Protein AF-N8YGG4-F1 (afdb_monomer_lite)

Radius of gyration: 22.26 Å; chains: 1; bounding box: 48×54×73 Å

Secondary structure (DSSP, 8-state):
--------------------EEEEEEEEEE-SSSPPEEEEEEEEE--SSS-SEEEEEEEEEETTEEEEEEEEEEEEESSSEEEEEEEE-TT-SS-SEEEEEEE-S-GGG-EEEEEETTSSSP--SEEEEEETTTTEEEEEEEEEEEE-TTS-EEEEEEEEEEEESSPPPPPPPPPP----EEEEETT----EE-S--B-SEEEEETTTEEEEES-S-TTS-EEEEEEETTEEEEEEEE--GGGS----EEE--TTS--TTEEEETTTTEEEEEEEEEB-TTS--EEEEEEEB-

Structure (mmCIF, N/CA/C/O backbone):
data_AF-N8YGG4-F1
#
_entry.id   AF-N8YGG4-F1
#
loop_
_atom_site.group_PDB
_atom_site.id
_atom_site.type_symbol
_atom_site.label_atom_id
_atom_site.label_alt_id
_atom_site.label_comp_id
_atom_site.label_asym_id
_atom_site.label_entity_id
_atom_site.label_seq_id
_atom_site.pdbx_PDB_ins_code
_atom_site.Cartn_x
_atom_site.Cartn_y
_atom_site.Cartn_z
_atom_site.occupancy
_atom_site.B_iso_or_equiv
_atom_site.auth_seq_id
_atom_site.auth_comp_id
_atom_site.auth_asym_id
_atom_site.auth_atom_id
_atom_site.pdbx_PDB_model_num
ATOM 1 N N . MET A 1 1 ? 24.074 -23.782 49.438 1.00 31.91 1 MET A N 1
ATOM 2 C CA . MET A 1 1 ? 24.656 -24.941 48.728 1.00 31.91 1 MET A CA 1
ATOM 3 C C . MET A 1 1 ? 23.480 -25.831 48.361 1.00 31.91 1 MET A C 1
ATOM 5 O O . MET A 1 1 ? 22.794 -26.222 49.289 1.00 31.91 1 MET A O 1
ATOM 9 N N . THR A 1 2 ? 23.078 -26.115 47.122 1.00 31.80 2 THR A N 1
ATOM 10 C CA . THR A 1 2 ? 23.595 -25.927 45.743 1.00 31.80 2 THR A CA 1
ATOM 11 C C . THR A 1 2 ? 22.402 -26.382 44.860 1.00 31.80 2 THR A C 1
ATOM 13 O O . THR A 1 2 ? 21.784 -27.382 45.204 1.00 31.80 2 THR A O 1
ATOM 16 N N . ALA A 1 3 ? 21.797 -25.537 44.018 1.00 29.72 3 ALA A N 1
ATOM 17 C CA . ALA A 1 3 ? 21.948 -25.447 42.550 1.00 29.72 3 ALA A CA 1
ATOM 18 C C . ALA A 1 3 ? 21.910 -26.770 41.739 1.00 29.72 3 ALA A C 1
ATOM 20 O O . ALA A 1 3 ? 22.696 -27.668 42.032 1.00 29.72 3 ALA A O 1
ATOM 21 N N . CYS A 1 4 ? 21.005 -26.798 40.735 1.00 33.56 4 CYS A N 1
ATOM 22 C CA . CYS A 1 4 ? 21.075 -27.281 39.325 1.00 33.56 4 CYS A CA 1
ATOM 23 C C . CYS A 1 4 ? 19.642 -27.685 38.871 1.00 33.56 4 CYS A C 1
ATOM 25 O O . CYS A 1 4 ? 19.018 -28.505 39.540 1.00 33.56 4 CYS A O 1
ATOM 27 N N . GLU A 1 5 ? 18.960 -27.016 37.919 1.00 30.66 5 GLU A N 1
ATOM 28 C CA . GLU A 1 5 ? 19.158 -27.031 36.438 1.00 30.66 5 GLU A CA 1
ATOM 29 C C . GLU A 1 5 ? 19.248 -28.467 35.887 1.00 30.66 5 GLU A C 1
ATOM 31 O O . GLU A 1 5 ? 19.924 -29.298 36.476 1.00 30.66 5 GLU A O 1
ATOM 36 N N . GLU A 1 6 ? 18.645 -28.913 34.788 1.00 32.78 6 GLU A N 1
ATOM 37 C CA . GLU A 1 6 ? 17.868 -28.385 33.660 1.00 32.78 6 GLU A CA 1
ATOM 38 C C . GLU A 1 6 ? 17.335 -29.647 32.934 1.00 32.78 6 GLU A C 1
ATOM 40 O O . GLU A 1 6 ? 17.976 -30.699 32.993 1.00 32.78 6 GLU A O 1
ATOM 45 N N . ASN A 1 7 ? 16.217 -29.567 32.205 1.00 27.47 7 ASN A N 1
ATOM 46 C CA . ASN A 1 7 ? 16.216 -29.979 30.794 1.00 27.47 7 ASN A CA 1
ATOM 47 C C . ASN A 1 7 ? 14.904 -29.626 30.087 1.00 27.47 7 ASN A C 1
ATOM 49 O O . ASN A 1 7 ? 13.850 -30.229 30.287 1.00 27.47 7 ASN A O 1
ATOM 53 N N . ASN A 1 8 ? 15.054 -28.646 29.202 1.00 31.36 8 ASN A N 1
ATOM 54 C CA . ASN A 1 8 ? 14.201 -28.332 28.070 1.00 31.36 8 ASN A CA 1
ATOM 55 C C . ASN A 1 8 ? 13.929 -29.564 27.190 1.00 31.36 8 ASN A C 1
ATOM 57 O O . ASN A 1 8 ? 14.843 -30.323 26.885 1.00 31.36 8 ASN A O 1
ATOM 61 N N . SER A 1 9 ? 12.717 -29.674 26.645 1.00 30.80 9 SER A N 1
ATOM 62 C CA . SER A 1 9 ? 12.535 -29.704 25.184 1.00 30.80 9 SER A CA 1
ATOM 63 C C . SER A 1 9 ? 11.050 -29.681 24.817 1.00 30.80 9 SER A C 1
ATOM 65 O O . SER A 1 9 ? 10.343 -30.679 24.875 1.00 30.80 9 SER A O 1
ATOM 67 N N . THR A 1 10 ? 10.586 -28.535 24.333 1.00 31.39 10 THR A N 1
ATOM 68 C CA . THR A 1 10 ? 9.531 -28.512 2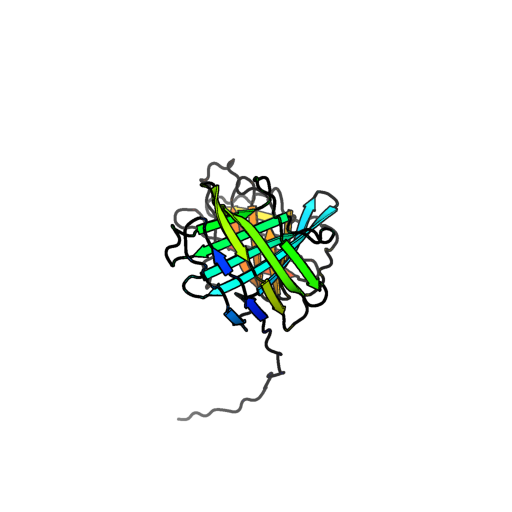3.317 1.00 31.39 10 THR A CA 1
ATOM 69 C C . THR A 1 10 ? 10.052 -27.669 22.172 1.00 31.39 10 THR A C 1
ATOM 71 O O . THR A 1 10 ? 9.859 -26.459 22.109 1.00 31.39 10 THR A O 1
ATOM 74 N N . ASN A 1 11 ? 10.783 -28.353 21.291 1.00 33.91 11 ASN A N 1
ATOM 75 C CA . ASN A 1 11 ? 11.058 -27.916 19.933 1.00 33.91 11 ASN A CA 1
ATOM 76 C C . ASN A 1 11 ? 9.720 -27.737 19.203 1.00 33.91 11 ASN A C 1
ATOM 78 O O . ASN A 1 11 ? 9.201 -28.676 18.609 1.00 33.91 11 ASN A O 1
ATOM 82 N N . GLY A 1 12 ? 9.178 -26.525 19.234 1.00 32.44 12 GLY A N 1
ATOM 83 C CA . GLY A 1 12 ? 8.197 -26.048 18.263 1.00 32.44 12 GLY A CA 1
ATOM 84 C C . GLY A 1 12 ? 8.913 -25.379 17.094 1.00 32.44 12 GLY A C 1
ATOM 85 O O . GLY A 1 12 ? 8.712 -24.198 16.855 1.00 32.44 12 GLY A O 1
ATOM 86 N N . ASN A 1 13 ? 9.805 -26.107 16.419 1.00 38.69 13 ASN A N 1
ATOM 87 C CA . ASN A 1 13 ? 10.430 -25.661 15.173 1.00 38.69 13 ASN A CA 1
ATOM 88 C C . ASN A 1 13 ? 9.781 -26.443 14.024 1.00 38.69 13 ASN A C 1
ATOM 90 O O . ASN A 1 13 ? 10.399 -27.291 13.382 1.00 38.69 13 ASN A O 1
ATOM 94 N N . GLU A 1 14 ? 8.486 -26.209 13.812 1.00 38.00 14 GLU A N 1
ATOM 95 C CA . GLU A 1 14 ? 7.878 -26.534 12.528 1.00 38.00 14 GLU A CA 1
ATOM 96 C C . GLU A 1 14 ? 8.472 -25.577 11.494 1.00 38.00 14 GLU A C 1
ATOM 98 O O . GLU A 1 14 ? 8.521 -24.369 11.716 1.00 38.00 14 GLU A O 1
ATOM 103 N N . ASN A 1 15 ? 8.965 -26.132 10.387 1.00 40.97 15 ASN A N 1
ATOM 104 C CA . ASN A 1 15 ? 9.506 -25.411 9.240 1.00 40.97 15 ASN A CA 1
ATOM 105 C C . ASN A 1 15 ? 8.513 -24.349 8.730 1.00 40.97 15 ASN A C 1
ATOM 107 O O . ASN A 1 15 ? 7.772 -24.593 7.776 1.00 40.97 15 ASN A O 1
ATOM 111 N N . GLN A 1 16 ? 8.508 -23.151 9.317 1.00 52.22 16 GLN A N 1
ATOM 112 C CA . GLN A 1 16 ? 7.912 -21.990 8.677 1.00 52.22 16 GLN A CA 1
ATOM 113 C C . GLN A 1 16 ? 8.761 -21.703 7.444 1.00 52.22 16 GLN A C 1
ATOM 115 O O . GLN A 1 16 ? 9.894 -21.226 7.533 1.00 52.22 16 GLN A O 1
ATOM 120 N N . ILE A 1 17 ? 8.224 -22.074 6.283 1.00 62.34 17 ILE A N 1
ATOM 121 C CA . ILE A 1 17 ? 8.775 -21.700 4.986 1.00 62.34 17 ILE A CA 1
ATOM 122 C C . ILE A 1 17 ? 8.980 -20.186 5.035 1.00 62.34 17 ILE A C 1
ATOM 124 O O . ILE A 1 17 ? 8.020 -19.438 5.222 1.00 62.34 17 ILE A O 1
ATOM 128 N N . LYS A 1 18 ? 10.241 -19.745 4.932 1.00 71.00 18 LYS A N 1
ATOM 129 C CA . LYS A 1 18 ? 10.573 -18.318 4.918 1.00 71.00 18 LYS A CA 1
ATOM 130 C C . LYS A 1 18 ? 9.749 -17.649 3.822 1.00 71.00 18 LYS A C 1
ATOM 132 O O . LYS A 1 18 ? 9.640 -18.190 2.730 1.00 71.00 18 LYS A O 1
ATOM 137 N N . ARG A 1 19 ? 9.147 -16.503 4.115 1.00 81.25 19 ARG A N 1
ATOM 138 C CA . ARG A 1 19 ? 8.294 -15.757 3.182 1.00 81.25 19 ARG A CA 1
ATOM 139 C C . ARG A 1 19 ? 9.143 -14.837 2.322 1.00 81.25 19 ARG A C 1
ATOM 141 O O . ARG A 1 19 ? 9.084 -13.614 2.396 1.00 81.25 19 ARG A O 1
ATOM 148 N N . GLU A 1 20 ? 9.987 -15.454 1.511 1.00 89.00 20 GLU A N 1
ATOM 149 C CA . GLU A 1 20 ? 10.869 -14.707 0.639 1.00 89.00 20 GLU A CA 1
ATOM 150 C C . GLU A 1 20 ? 10.067 -13.958 -0.435 1.00 89.00 20 GLU A C 1
ATOM 152 O O . GLU A 1 20 ? 9.122 -14.475 -1.033 1.00 89.00 20 GLU A O 1
ATOM 157 N N . ASN A 1 21 ? 10.450 -12.723 -0.719 1.00 94.06 21 ASN A N 1
ATOM 158 C CA . ASN A 1 21 ? 9.982 -11.982 -1.880 1.00 94.06 21 ASN A CA 1
ATOM 159 C C . ASN A 1 21 ? 11.175 -11.392 -2.624 1.00 94.06 21 ASN A C 1
ATOM 161 O O . ASN A 1 21 ? 12.259 -11.214 -2.066 1.00 94.06 21 ASN A O 1
ATOM 165 N N . SER A 1 22 ? 10.999 -11.138 -3.916 1.00 96.38 22 SER A N 1
ATOM 166 C CA . SER A 1 22 ? 12.095 -10.659 -4.748 1.00 96.38 22 SER A CA 1
ATOM 167 C C . SER A 1 22 ? 11.657 -9.638 -5.777 1.00 96.38 22 SER A C 1
ATOM 169 O O . SER A 1 22 ? 10.533 -9.662 -6.281 1.00 96.38 22 SER A O 1
ATOM 171 N N . VAL A 1 23 ? 12.606 -8.769 -6.104 1.00 97.81 23 VAL A N 1
ATOM 172 C CA . VAL A 1 23 ? 12.547 -7.820 -7.207 1.00 97.81 23 VAL A CA 1
ATOM 173 C C . VAL A 1 23 ? 13.666 -8.159 -8.178 1.00 97.81 23 VAL A C 1
ATOM 175 O O . VAL A 1 23 ? 14.828 -8.301 -7.794 1.00 97.81 23 VAL A O 1
ATOM 178 N N . ASN A 1 24 ? 13.327 -8.252 -9.458 1.00 98.00 24 ASN A N 1
ATOM 179 C CA . ASN A 1 24 ? 14.286 -8.328 -10.548 1.00 98.00 24 ASN A CA 1
ATOM 180 C C . ASN A 1 24 ? 14.073 -7.139 -11.486 1.00 98.00 24 ASN A C 1
ATOM 182 O O . ASN A 1 24 ? 13.154 -7.134 -12.305 1.00 98.00 24 ASN A O 1
ATOM 186 N N . SER A 1 25 ? 14.916 -6.122 -11.344 1.00 97.56 25 SER A N 1
ATOM 187 C CA . SER A 1 25 ? 14.932 -4.947 -12.204 1.00 97.56 25 SER A CA 1
ATOM 188 C C . SER A 1 25 ? 15.922 -5.147 -13.345 1.00 97.56 25 SER A C 1
ATOM 190 O O . SER A 1 25 ? 17.090 -5.472 -13.132 1.00 97.56 25 SER A O 1
ATOM 192 N N . LEU A 1 26 ? 15.452 -4.891 -14.561 1.00 97.12 26 LEU A N 1
ATOM 193 C CA . LEU A 1 26 ? 16.246 -4.684 -15.767 1.00 97.12 26 LEU A CA 1
ATOM 194 C C . LEU A 1 26 ? 16.083 -3.251 -16.301 1.00 97.12 26 LEU A C 1
ATOM 196 O O . LEU A 1 26 ? 16.320 -3.006 -17.484 1.00 97.12 26 LEU A O 1
ATOM 200 N N . LEU A 1 27 ? 15.630 -2.332 -15.445 1.00 96.44 27 LEU A N 1
ATOM 201 C CA . LEU A 1 27 ? 15.293 -0.969 -15.828 1.00 96.44 27 LEU A CA 1
ATOM 202 C C . LEU A 1 27 ? 16.526 -0.162 -16.216 1.00 96.44 27 LEU A C 1
ATOM 204 O O . LEU A 1 27 ? 17.618 -0.318 -15.663 1.00 96.44 27 LEU A O 1
ATOM 208 N N . GLN A 1 28 ? 16.310 0.742 -17.154 1.00 95.56 28 GLN A N 1
ATOM 209 C CA . GLN A 1 28 ? 17.223 1.801 -17.529 1.00 95.56 28 GLN A CA 1
ATOM 210 C C . GLN A 1 28 ? 16.458 3.118 -17.465 1.00 95.56 28 GLN A C 1
ATOM 212 O O . GLN A 1 28 ? 15.305 3.178 -17.901 1.00 95.56 28 GLN A O 1
ATOM 217 N N . ILE A 1 29 ? 17.098 4.142 -16.911 1.00 94.12 29 ILE A N 1
ATOM 218 C CA . ILE A 1 29 ? 16.561 5.499 -16.851 1.00 94.12 29 ILE A CA 1
ATOM 219 C C . ILE A 1 29 ? 17.507 6.453 -17.573 1.00 94.12 29 ILE A C 1
ATOM 221 O O . ILE A 1 29 ? 18.724 6.314 -17.476 1.00 94.12 29 ILE A O 1
ATOM 225 N N . SER A 1 30 ? 16.958 7.417 -18.294 1.00 92.56 30 SER A N 1
ATOM 226 C CA . SER A 1 30 ? 17.706 8.537 -18.869 1.00 92.56 30 SER A CA 1
ATOM 227 C C . SER A 1 30 ? 16.887 9.811 -18.719 1.00 92.56 30 SER A C 1
ATOM 229 O O . SER A 1 30 ? 15.666 9.767 -18.881 1.00 92.56 30 SER A O 1
ATOM 231 N N . ASP A 1 31 ? 17.535 10.934 -18.431 1.00 86.69 31 ASP A N 1
ATOM 232 C CA . ASP A 1 31 ? 16.910 12.247 -18.627 1.00 86.69 31 ASP A CA 1
ATOM 233 C C . ASP A 1 31 ? 17.151 12.739 -20.070 1.00 86.69 31 ASP A C 1
ATOM 235 O O . ASP A 1 31 ? 17.735 12.022 -20.886 1.00 86.69 31 ASP A O 1
ATOM 239 N N . GLU A 1 32 ? 16.656 13.929 -20.415 1.00 69.88 32 GLU A N 1
ATOM 240 C CA . GLU A 1 32 ? 16.762 14.485 -21.773 1.00 69.88 32 GLU A CA 1
ATOM 241 C C . GLU A 1 32 ? 18.196 14.684 -22.279 1.00 69.88 32 GLU A C 1
ATOM 243 O O . GLU A 1 32 ? 18.411 14.661 -23.489 1.00 69.88 32 GLU A O 1
ATOM 248 N N . ASN A 1 33 ? 19.166 14.887 -21.383 1.00 64.69 33 ASN A N 1
ATOM 249 C CA . ASN A 1 33 ? 20.513 15.347 -21.732 1.00 64.69 33 ASN A CA 1
ATOM 250 C C . ASN A 1 33 ? 21.640 14.515 -21.089 1.00 64.69 33 ASN A C 1
ATOM 252 O O . ASN A 1 33 ? 22.814 14.862 -21.242 1.00 64.69 33 ASN A O 1
ATOM 256 N N . SER A 1 34 ? 21.322 13.438 -20.367 1.00 66.44 34 SER A N 1
ATOM 257 C CA . SER A 1 34 ? 22.293 12.635 -19.622 1.00 66.44 34 SER A CA 1
ATOM 258 C C . SER A 1 34 ? 22.499 11.229 -20.169 1.00 66.44 34 SER A C 1
ATOM 260 O O . SER A 1 34 ? 21.798 10.723 -21.048 1.00 66.44 34 SER A O 1
ATOM 262 N N . GLN A 1 35 ? 23.541 10.590 -19.638 1.00 74.12 35 GLN A N 1
ATOM 263 C CA . GLN A 1 35 ? 23.875 9.214 -19.954 1.00 74.12 35 GLN A CA 1
ATOM 264 C C . GLN A 1 35 ? 22.835 8.255 -19.374 1.00 74.12 35 GLN A C 1
ATOM 266 O O . GLN A 1 35 ? 22.407 8.371 -18.227 1.00 74.12 35 GLN A O 1
ATOM 271 N N . LEU A 1 36 ? 22.489 7.249 -20.175 1.00 84.12 36 LEU A N 1
ATOM 272 C CA . LEU A 1 36 ? 21.648 6.134 -19.768 1.00 84.12 36 LEU A CA 1
ATOM 273 C C . LEU A 1 36 ? 22.187 5.486 -18.486 1.00 84.12 36 LEU A C 1
ATOM 275 O O . LEU A 1 36 ? 23.289 4.936 -18.460 1.00 84.12 36 LEU A O 1
ATOM 279 N N . LYS A 1 37 ? 21.369 5.480 -17.440 1.00 90.06 37 LYS A N 1
ATOM 280 C CA . LYS A 1 37 ? 21.685 4.876 -16.153 1.00 90.06 37 LYS A CA 1
ATOM 281 C C . LYS A 1 37 ? 20.995 3.530 -16.013 1.00 90.06 37 LYS A C 1
ATOM 283 O O . LYS A 1 37 ? 19.777 3.400 -16.126 1.00 90.06 37 LYS A O 1
ATOM 288 N N . SER A 1 38 ? 21.794 2.503 -15.755 1.00 91.62 38 SER A N 1
ATOM 289 C CA . SER A 1 38 ? 21.318 1.133 -15.585 1.00 91.62 38 SER A CA 1
ATOM 290 C C . SER A 1 38 ? 20.914 0.878 -14.135 1.00 91.62 38 SER A C 1
ATOM 292 O O . SER A 1 38 ? 21.756 0.897 -13.243 1.00 91.62 38 SER A O 1
ATOM 294 N N . LEU A 1 39 ? 19.644 0.545 -13.913 1.00 92.75 39 LEU A N 1
ATOM 295 C CA . LEU A 1 39 ? 19.098 0.128 -12.619 1.00 92.75 39 LEU A CA 1
ATOM 296 C C . LEU A 1 39 ? 18.928 -1.398 -12.530 1.00 92.75 39 LEU A C 1
ATOM 298 O O . LEU A 1 39 ? 18.037 -1.905 -11.844 1.00 92.75 39 LEU A O 1
ATOM 302 N N . LYS A 1 40 ? 19.765 -2.144 -13.258 1.00 93.62 40 LYS A N 1
ATOM 303 C CA . LYS A 1 40 ? 19.747 -3.609 -13.278 1.00 93.62 40 LYS A CA 1
ATOM 304 C C . LYS A 1 40 ? 20.148 -4.172 -11.915 1.00 93.62 40 LYS A C 1
ATOM 306 O O . LYS A 1 40 ? 21.282 -3.985 -11.476 1.00 93.62 40 LYS A O 1
ATOM 311 N N . ARG A 1 41 ? 19.239 -4.889 -11.254 1.00 95.94 41 ARG A N 1
ATOM 312 C CA . ARG A 1 41 ? 19.468 -5.461 -9.922 1.00 95.94 41 ARG A CA 1
ATOM 313 C C . ARG A 1 41 ? 18.503 -6.610 -9.651 1.00 95.94 41 ARG A C 1
ATOM 315 O O . ARG A 1 41 ? 17.321 -6.506 -9.959 1.00 95.94 41 ARG A O 1
ATOM 322 N N . LYS A 1 42 ? 18.994 -7.662 -8.995 1.00 96.12 42 LYS A N 1
ATOM 323 C CA . LYS A 1 42 ? 18.160 -8.687 -8.361 1.00 96.12 42 LYS A CA 1
ATOM 324 C C . LYS A 1 42 ? 18.294 -8.560 -6.848 1.00 96.12 42 LYS A C 1
ATOM 326 O O . LYS A 1 42 ? 19.416 -8.517 -6.343 1.00 96.12 42 LYS A O 1
ATOM 331 N N . ILE A 1 43 ? 17.169 -8.470 -6.151 1.00 95.44 43 ILE A N 1
ATOM 332 C CA . ILE A 1 43 ? 17.105 -8.376 -4.693 1.00 95.44 43 ILE A CA 1
ATOM 333 C C . ILE A 1 43 ? 16.090 -9.380 -4.193 1.00 95.44 43 ILE A C 1
ATOM 335 O O . ILE A 1 43 ? 15.044 -9.579 -4.803 1.00 95.44 43 ILE A O 1
ATOM 339 N N . THR A 1 44 ? 16.426 -9.975 -3.065 1.00 94.25 44 THR A N 1
ATOM 340 C CA . THR A 1 44 ? 15.613 -10.934 -2.349 1.00 94.25 44 THR A CA 1
ATOM 341 C C . THR A 1 44 ? 15.535 -10.474 -0.898 1.00 94.25 44 THR A C 1
ATOM 343 O O . THR A 1 44 ? 16.548 -10.039 -0.349 1.00 94.25 44 THR A O 1
ATOM 346 N N . SER A 1 45 ? 14.357 -10.552 -0.289 1.00 91.75 45 SER A N 1
ATOM 347 C CA . SER A 1 45 ? 14.136 -10.232 1.120 1.00 91.75 45 SER A CA 1
ATOM 348 C C . SER A 1 45 ? 13.300 -11.312 1.783 1.00 91.75 45 SER A C 1
ATOM 350 O O . SER A 1 45 ? 12.364 -11.832 1.184 1.00 91.75 45 SER A O 1
ATOM 352 N N . ILE A 1 46 ? 13.636 -11.609 3.033 1.00 91.19 46 ILE A N 1
ATOM 353 C CA . ILE A 1 46 ? 12.832 -12.420 3.955 1.00 91.19 46 ILE A CA 1
ATOM 354 C C . ILE A 1 46 ? 12.225 -11.554 5.072 1.00 91.19 46 ILE A C 1
ATOM 356 O O . ILE A 1 46 ? 11.715 -12.087 6.052 1.00 91.19 46 ILE A O 1
ATOM 360 N N . ASP A 1 47 ? 12.351 -10.226 4.962 1.00 87.44 47 ASP A N 1
ATOM 361 C CA . ASP A 1 47 ? 11.754 -9.278 5.896 1.00 87.44 47 ASP A CA 1
ATOM 362 C C . ASP A 1 47 ? 10.276 -9.073 5.549 1.00 87.44 47 ASP A C 1
ATOM 364 O O . ASP A 1 47 ? 9.914 -8.414 4.571 1.00 87.44 47 ASP A O 1
ATOM 368 N N . ASP A 1 48 ? 9.427 -9.660 6.383 1.00 80.00 48 ASP A N 1
ATOM 369 C CA . ASP A 1 48 ? 7.971 -9.581 6.301 1.00 80.00 48 ASP A CA 1
ATOM 370 C C . ASP A 1 48 ? 7.405 -8.228 6.754 1.00 80.00 48 ASP A C 1
ATOM 372 O O . ASP A 1 48 ? 6.223 -7.952 6.532 1.00 80.00 48 ASP A O 1
ATOM 376 N N . THR A 1 49 ? 8.213 -7.402 7.422 1.00 81.69 49 THR A N 1
ATOM 377 C CA . THR A 1 49 ? 7.814 -6.085 7.937 1.00 81.69 49 THR A CA 1
ATOM 378 C C . THR A 1 49 ? 8.102 -4.968 6.940 1.00 81.69 49 THR A C 1
ATOM 380 O O . THR A 1 49 ? 7.341 -3.996 6.863 1.00 81.69 49 THR A O 1
ATOM 383 N N . GLN A 1 50 ? 9.161 -5.136 6.143 1.00 85.00 50 GLN A N 1
ATOM 384 C CA . GLN A 1 50 ? 9.561 -4.246 5.054 1.00 85.00 50 GLN A CA 1
ATOM 385 C C . GLN A 1 50 ? 9.922 -5.062 3.794 1.00 85.00 50 GLN A C 1
ATOM 387 O O . GLN A 1 50 ? 11.097 -5.200 3.443 1.00 85.00 50 GLN A O 1
ATOM 392 N N . PRO A 1 51 ? 8.917 -5.633 3.098 1.00 90.00 51 PRO A N 1
ATOM 393 C CA . PRO A 1 51 ? 9.141 -6.423 1.890 1.00 90.00 51 PRO A CA 1
ATOM 394 C C . PRO A 1 51 ? 9.752 -5.574 0.774 1.00 90.00 51 PRO A C 1
ATOM 396 O O . PRO A 1 51 ? 9.350 -4.431 0.578 1.00 90.00 51 PRO A O 1
ATOM 399 N N . VAL A 1 52 ? 10.649 -6.148 -0.032 1.00 95.25 52 VAL A N 1
ATOM 400 C CA . VAL A 1 52 ? 11.190 -5.437 -1.207 1.00 95.25 52 VAL A CA 1
ATOM 401 C C . VAL A 1 52 ? 10.201 -5.413 -2.371 1.00 95.25 52 VAL A C 1
ATOM 403 O O . VAL A 1 52 ? 10.301 -4.566 -3.253 1.00 95.25 52 VAL A O 1
ATOM 406 N N . TYR A 1 53 ? 9.236 -6.332 -2.379 1.00 97.31 53 TYR A N 1
ATOM 407 C CA . TYR A 1 53 ? 8.123 -6.345 -3.318 1.00 97.31 53 TYR A CA 1
ATOM 408 C C . TYR A 1 53 ? 6.790 -6.407 -2.572 1.00 97.31 53 TYR A C 1
ATOM 410 O O . TYR A 1 53 ? 6.576 -7.276 -1.720 1.00 97.31 53 TYR A O 1
ATOM 418 N N . LEU A 1 54 ? 5.891 -5.485 -2.909 1.00 96.44 54 LEU A N 1
ATOM 419 C CA . LEU A 1 54 ? 4.556 -5.389 -2.339 1.00 96.44 54 LEU A CA 1
ATOM 420 C C . LEU A 1 54 ? 3.520 -5.535 -3.455 1.00 96.44 54 LEU A C 1
ATOM 422 O O . LEU A 1 54 ? 3.576 -4.823 -4.455 1.00 96.44 54 LEU A O 1
ATOM 426 N N . TYR A 1 55 ? 2.571 -6.440 -3.252 1.00 96.44 55 TYR A N 1
ATOM 427 C CA . TYR A 1 55 ? 1.357 -6.609 -4.039 1.00 96.44 55 TYR A CA 1
ATOM 428 C C . TYR A 1 55 ? 0.165 -6.312 -3.130 1.00 96.44 55 TYR A C 1
ATOM 430 O O . TYR A 1 55 ? -0.120 -7.079 -2.208 1.00 96.44 55 TYR A O 1
ATOM 438 N N . SER A 1 56 ? -0.511 -5.193 -3.364 1.00 96.50 56 SER A N 1
ATOM 439 C CA . SER A 1 56 ? -1.611 -4.715 -2.527 1.00 96.50 56 SER A CA 1
ATOM 440 C C . SER A 1 56 ? -2.947 -4.832 -3.248 1.00 96.50 56 SER A C 1
ATOM 442 O O . SER A 1 56 ? -3.076 -4.418 -4.399 1.00 96.50 56 SER A O 1
ATOM 444 N N . GLN A 1 57 ? -3.949 -5.351 -2.542 1.00 95.88 57 GLN A N 1
ATOM 445 C CA . GLN A 1 57 ? -5.367 -5.204 -2.860 1.00 95.88 57 GLN A CA 1
ATOM 446 C C . GLN A 1 57 ? -5.910 -4.024 -2.061 1.00 95.88 57 GLN A C 1
ATOM 448 O O . GLN A 1 57 ? -5.837 -4.038 -0.834 1.00 95.88 57 GLN A O 1
ATOM 453 N N . ASN A 1 58 ? -6.453 -3.024 -2.745 1.00 95.06 58 ASN A N 1
ATOM 454 C CA . ASN A 1 58 ? -6.956 -1.796 -2.145 1.00 95.06 58 ASN A CA 1
ATOM 455 C C . ASN A 1 58 ? -8.472 -1.708 -2.329 1.00 95.06 58 ASN A C 1
ATOM 457 O O . ASN A 1 58 ? -8.997 -2.014 -3.401 1.00 95.06 58 ASN A O 1
ATOM 461 N N . PHE A 1 59 ? -9.160 -1.256 -1.288 1.00 93.62 59 PHE A N 1
ATOM 462 C CA . PHE A 1 59 ? -10.610 -1.143 -1.221 1.00 93.62 59 PHE A CA 1
ATOM 463 C C . PHE A 1 59 ? -10.962 0.260 -0.715 1.00 93.62 59 PHE A C 1
ATOM 465 O O . PHE A 1 59 ? -10.636 0.610 0.420 1.00 93.62 59 PHE A O 1
ATOM 472 N N . ASP A 1 60 ? -11.588 1.075 -1.566 1.00 91.75 60 ASP A N 1
ATOM 473 C CA . ASP A 1 60 ? -12.155 2.383 -1.199 1.00 91.75 60 ASP A CA 1
ATOM 474 C C . ASP A 1 60 ? -13.660 2.214 -0.985 1.00 91.75 60 ASP A C 1
ATOM 476 O O . ASP A 1 60 ? -14.400 1.988 -1.946 1.00 91.75 60 ASP A O 1
ATOM 480 N N . PHE A 1 61 ? -14.091 2.272 0.274 1.00 88.44 61 PHE A N 1
ATOM 481 C CA . PHE A 1 61 ? -15.472 2.048 0.689 1.00 88.44 61 PHE A CA 1
ATOM 482 C C . PHE A 1 61 ? -16.314 3.299 0.476 1.00 88.44 61 PHE A C 1
ATOM 484 O O . PHE A 1 61 ? -16.075 4.336 1.082 1.00 88.44 61 PHE A O 1
ATOM 491 N N . GLU A 1 62 ? -17.342 3.199 -0.353 1.00 80.31 62 GLU A N 1
ATOM 492 C CA . GLU A 1 62 ? -18.445 4.151 -0.468 1.00 80.31 62 GLU A CA 1
ATOM 493 C C . GLU A 1 62 ? -19.689 3.559 0.219 1.00 80.31 62 GLU A C 1
ATOM 495 O O . GLU A 1 62 ? -19.725 2.369 0.490 1.00 80.31 62 GLU A O 1
ATOM 500 N N . GLN A 1 63 ? -20.698 4.377 0.537 1.00 70.94 63 GLN A N 1
ATOM 501 C CA . GLN A 1 63 ? -21.809 4.032 1.452 1.00 70.94 63 GLN A CA 1
ATOM 502 C C . GLN A 1 63 ? -22.263 2.554 1.446 1.00 70.94 63 GLN A C 1
ATOM 504 O O . GLN A 1 63 ? -22.267 1.931 2.499 1.00 70.94 63 GLN A O 1
ATOM 509 N N . GLU A 1 64 ? -22.606 1.992 0.282 1.00 71.00 64 GLU A N 1
ATOM 510 C CA . GLU A 1 64 ? -23.070 0.596 0.153 1.00 71.00 64 GLU A CA 1
ATOM 511 C C . GLU A 1 64 ? -22.189 -0.268 -0.772 1.00 71.00 64 GLU A C 1
ATOM 513 O O . GLU A 1 64 ? -22.569 -1.373 -1.157 1.00 71.00 64 GLU A O 1
ATOM 518 N N . SER A 1 65 ? -21.022 0.223 -1.196 1.00 82.94 65 SER A N 1
ATOM 519 C CA . SER A 1 65 ? -20.164 -0.494 -2.152 1.00 82.94 65 SER A CA 1
ATOM 520 C C . SER A 1 65 ? -18.696 -0.132 -1.978 1.00 82.94 65 SER A C 1
ATOM 522 O O . SER A 1 65 ? -18.354 0.782 -1.244 1.00 82.94 65 SER A O 1
ATOM 524 N N . TYR A 1 66 ? -17.793 -0.814 -2.672 1.00 87.19 66 TYR A N 1
ATOM 525 C CA . TYR A 1 66 ? -16.393 -0.412 -2.680 1.00 87.19 66 TYR A CA 1
ATOM 526 C C . TYR A 1 66 ? -15.801 -0.475 -4.079 1.00 87.19 66 TYR A C 1
ATOM 528 O O . TYR A 1 66 ? -16.181 -1.299 -4.915 1.00 87.19 66 TYR A O 1
ATOM 536 N N . LYS A 1 67 ? -14.816 0.389 -4.319 1.00 90.00 67 LYS A N 1
ATOM 537 C CA . LYS A 1 67 ? -13.963 0.333 -5.506 1.00 90.00 67 LYS A CA 1
ATOM 538 C C . LYS A 1 67 ? -12.719 -0.471 -5.171 1.00 90.00 67 LYS A C 1
ATOM 540 O O . LYS A 1 67 ? -11.981 -0.117 -4.252 1.00 90.00 67 LYS A O 1
ATOM 545 N N . LYS A 1 68 ? -12.496 -1.552 -5.921 1.00 91.38 68 LYS A N 1
ATOM 546 C CA . LYS A 1 68 ? -11.294 -2.379 -5.810 1.00 91.38 68 LYS A CA 1
ATOM 547 C C . LYS A 1 68 ? -10.230 -1.892 -6.788 1.00 91.38 68 LYS A C 1
ATOM 549 O O . LYS A 1 68 ? -10.493 -1.757 -7.982 1.00 91.38 68 LYS A O 1
ATOM 554 N N . SER A 1 69 ? -9.025 -1.670 -6.290 1.00 93.75 69 SER A N 1
ATOM 555 C CA . SER A 1 69 ? -7.839 -1.385 -7.095 1.00 93.75 69 SER A CA 1
ATOM 556 C C . SER A 1 69 ? -6.644 -2.162 -6.559 1.00 93.75 69 SER A C 1
ATOM 558 O O . SER A 1 69 ? -6.731 -2.861 -5.547 1.00 93.75 69 SER A O 1
ATOM 560 N N . TYR A 1 70 ? -5.527 -2.077 -7.265 1.00 95.38 70 TYR A N 1
ATOM 561 C CA . TYR A 1 70 ? -4.302 -2.772 -6.914 1.00 95.38 70 TYR A CA 1
ATOM 562 C C . TYR A 1 70 ? -3.125 -1.809 -6.952 1.00 95.38 70 TYR A C 1
ATOM 564 O O . TYR A 1 70 ? -3.126 -0.822 -7.692 1.00 95.38 70 TYR A O 1
ATOM 572 N N . GLU A 1 71 ? -2.109 -2.120 -6.157 1.00 96.56 71 GLU A N 1
ATOM 573 C CA . GLU A 1 71 ? -0.836 -1.411 -6.166 1.00 96.56 71 GLU A CA 1
ATOM 574 C C . GLU A 1 71 ? 0.318 -2.4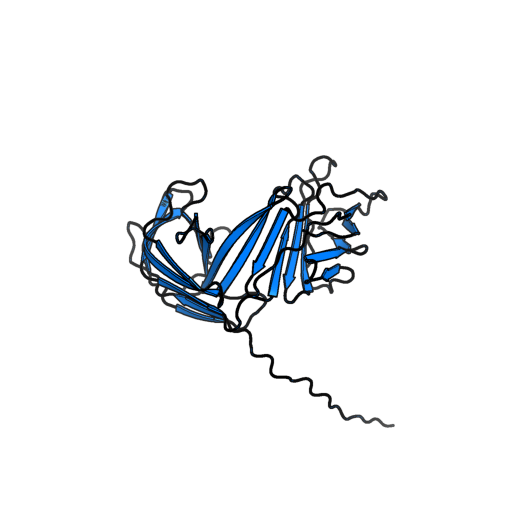11 -6.137 1.00 96.56 71 GLU A C 1
ATOM 576 O O . GLU A 1 71 ? 0.314 -3.363 -5.354 1.00 96.56 71 GLU A O 1
ATOM 581 N N . LEU A 1 72 ? 1.310 -2.185 -6.993 1.00 97.44 72 LEU A N 1
ATOM 582 C CA . LEU A 1 72 ? 2.596 -2.868 -6.956 1.00 97.44 72 LEU A CA 1
ATOM 583 C C . LEU A 1 72 ? 3.647 -1.879 -6.483 1.00 97.44 72 LEU A C 1
ATOM 585 O O . LEU A 1 72 ? 3.729 -0.786 -7.036 1.00 97.44 72 LEU A O 1
ATOM 589 N N . ILE A 1 73 ? 4.484 -2.272 -5.527 1.00 97.69 73 ILE A N 1
ATOM 590 C CA . ILE A 1 73 ? 5.647 -1.478 -5.127 1.00 97.69 73 ILE A CA 1
ATOM 591 C C . ILE A 1 73 ? 6.898 -2.340 -5.236 1.00 97.69 73 ILE A C 1
ATOM 593 O O . ILE A 1 73 ? 6.968 -3.427 -4.661 1.00 97.69 73 ILE A O 1
ATOM 597 N N . TYR A 1 74 ? 7.894 -1.835 -5.959 1.00 97.81 74 TYR A N 1
ATOM 598 C CA . TYR A 1 74 ? 9.213 -2.445 -6.084 1.00 97.81 74 TYR A CA 1
ATOM 599 C C . TYR A 1 74 ? 10.246 -1.557 -5.405 1.00 97.81 74 TYR A C 1
ATOM 601 O O . TYR A 1 74 ? 10.469 -0.428 -5.840 1.00 97.81 74 TYR A O 1
ATOM 609 N N . GLN A 1 75 ? 10.906 -2.081 -4.381 1.00 95.62 75 GLN A N 1
ATOM 610 C CA . GLN A 1 75 ? 11.948 -1.390 -3.637 1.00 95.62 75 GLN A CA 1
ATOM 611 C C . GLN A 1 75 ? 13.296 -2.038 -3.923 1.00 95.62 75 GLN A C 1
ATOM 613 O O . GLN A 1 75 ? 13.468 -3.252 -3.790 1.00 95.62 75 GLN A O 1
ATOM 618 N N . PHE A 1 76 ? 14.269 -1.237 -4.348 1.00 93.94 76 PHE A N 1
ATOM 619 C CA . PHE A 1 76 ? 15.603 -1.746 -4.628 1.00 93.94 76 PHE A CA 1
ATOM 620 C C . PHE A 1 76 ? 16.683 -0.678 -4.510 1.00 93.94 76 PHE A C 1
ATOM 622 O O . PHE A 1 76 ? 16.469 0.497 -4.791 1.00 93.94 76 PHE A O 1
ATOM 629 N N . LYS A 1 77 ? 17.882 -1.113 -4.115 1.00 90.94 77 LYS A N 1
ATOM 630 C CA . LYS A 1 77 ? 19.058 -0.253 -3.991 1.00 90.94 77 LYS A CA 1
ATOM 631 C C . LYS A 1 77 ? 20.061 -0.534 -5.101 1.00 90.94 77 LYS A C 1
ATOM 633 O O . LYS A 1 77 ? 20.430 -1.689 -5.339 1.00 90.94 77 LYS A O 1
ATOM 638 N N . VAL A 1 78 ? 20.514 0.538 -5.745 1.00 87.94 78 VAL A N 1
ATOM 639 C CA . VAL A 1 78 ? 21.672 0.530 -6.649 1.00 87.94 78 VAL A CA 1
ATOM 640 C C . VAL A 1 78 ? 22.715 1.467 -6.043 1.00 87.94 78 VAL A C 1
ATOM 642 O O . VAL A 1 78 ? 23.408 1.069 -5.112 1.00 87.94 78 VAL A O 1
ATOM 645 N N . GLU A 1 79 ? 22.760 2.719 -6.487 1.00 87.19 79 GLU A N 1
ATOM 646 C CA . GLU A 1 79 ? 23.485 3.810 -5.820 1.00 87.19 79 GLU A CA 1
ATOM 647 C C . GLU A 1 79 ? 22.594 4.571 -4.824 1.00 87.19 79 GLU A C 1
ATOM 649 O O . GLU A 1 79 ? 23.017 4.865 -3.710 1.00 87.19 79 GLU A O 1
ATOM 654 N N . SER A 1 80 ? 21.335 4.789 -5.207 1.00 89.06 80 SER A N 1
ATOM 655 C CA . SER A 1 80 ? 20.265 5.383 -4.401 1.00 89.06 80 SER A CA 1
ATOM 656 C C . SER A 1 80 ? 19.254 4.304 -4.007 1.00 89.06 80 SER A C 1
ATOM 658 O O . SER A 1 80 ? 19.266 3.196 -4.569 1.00 89.06 80 SER A O 1
ATOM 660 N N . ASN A 1 81 ? 18.366 4.624 -3.067 1.00 91.62 81 ASN A N 1
ATOM 661 C CA . ASN A 1 81 ? 17.189 3.801 -2.802 1.00 91.62 81 ASN A CA 1
ATOM 662 C C . ASN A 1 81 ? 16.097 4.183 -3.810 1.00 91.62 81 ASN A C 1
ATOM 664 O O . ASN A 1 81 ? 15.735 5.353 -3.924 1.00 91.62 81 ASN A O 1
ATOM 668 N N . TYR A 1 82 ? 15.587 3.203 -4.549 1.00 93.62 82 TYR A N 1
ATOM 669 C CA . TYR A 1 82 ? 14.507 3.389 -5.513 1.00 93.62 82 TYR A CA 1
ATOM 670 C C . TYR A 1 82 ? 13.244 2.706 -5.006 1.00 93.62 82 TYR A C 1
ATOM 672 O O . TYR A 1 82 ? 13.301 1.564 -4.543 1.00 93.62 82 TYR A O 1
ATOM 680 N N . SER A 1 83 ? 12.109 3.384 -5.148 1.00 95.56 83 SER A N 1
ATOM 681 C CA . SER A 1 83 ? 10.783 2.806 -4.933 1.00 95.56 83 SER A CA 1
ATOM 682 C C . SER A 1 83 ? 9.892 3.139 -6.121 1.00 95.56 83 SER A C 1
ATOM 684 O O . SER A 1 83 ? 9.596 4.305 -6.376 1.00 95.56 83 SER A O 1
ATOM 686 N N . LEU A 1 84 ? 9.494 2.118 -6.874 1.00 97.06 84 LEU A N 1
ATOM 687 C CA . LEU A 1 84 ? 8.569 2.250 -7.994 1.00 97.06 84 LEU A CA 1
ATOM 688 C C . LEU A 1 84 ? 7.193 1.746 -7.560 1.00 97.06 84 LEU A C 1
ATOM 690 O O . LEU A 1 84 ? 7.030 0.540 -7.391 1.00 97.06 84 LEU A O 1
ATOM 694 N N . SER A 1 85 ? 6.231 2.654 -7.395 1.00 97.19 85 SER A N 1
ATOM 695 C CA . SER A 1 85 ? 4.820 2.333 -7.157 1.00 97.19 85 SER A CA 1
ATOM 696 C C . SER A 1 85 ? 4.024 2.419 -8.457 1.00 97.19 85 SER A C 1
ATOM 698 O O . SER A 1 85 ? 4.215 3.342 -9.253 1.00 97.19 85 SER A O 1
ATOM 700 N N . ILE A 1 86 ? 3.137 1.451 -8.674 1.00 96.38 86 ILE A N 1
ATOM 701 C CA . ILE A 1 86 ? 2.250 1.365 -9.830 1.00 96.38 86 ILE A CA 1
ATOM 702 C C . ILE A 1 86 ? 0.851 1.017 -9.340 1.00 96.38 86 ILE A C 1
ATOM 704 O O . ILE A 1 86 ? 0.633 -0.074 -8.813 1.00 96.38 86 ILE A O 1
ATOM 708 N N . SER A 1 87 ? -0.101 1.918 -9.556 1.00 95.44 87 SER A N 1
ATOM 709 C CA . SER A 1 87 ? -1.513 1.706 -9.241 1.00 95.44 87 SER A CA 1
ATOM 710 C C . SER A 1 87 ? -2.302 1.388 -10.507 1.00 95.44 87 SER A C 1
ATOM 712 O O . SER A 1 87 ? -2.024 1.942 -11.573 1.00 95.44 87 SER A O 1
ATOM 714 N N . PHE A 1 88 ? -3.285 0.495 -10.404 1.00 93.19 88 PHE A N 1
ATOM 715 C CA . PHE A 1 88 ? -4.149 0.109 -11.522 1.00 93.19 88 PHE A CA 1
ATOM 716 C C . PHE A 1 88 ? -5.471 -0.503 -11.033 1.00 93.19 88 PHE A C 1
ATOM 718 O O . PHE A 1 88 ? -5.603 -0.933 -9.886 1.00 93.19 88 PHE A O 1
ATOM 725 N N . GLU A 1 89 ? -6.470 -0.529 -11.910 1.00 89.25 89 GLU A N 1
ATOM 726 C CA . GLU A 1 89 ? -7.733 -1.243 -11.686 1.00 89.25 89 GLU A CA 1
ATOM 727 C C . GLU A 1 89 ? -7.650 -2.639 -12.314 1.00 89.25 89 GLU A C 1
ATOM 729 O O . GLU A 1 89 ? -7.041 -2.790 -13.368 1.00 89.25 89 GLU A O 1
ATOM 734 N N . GLU A 1 90 ? -8.307 -3.650 -11.733 1.00 79.81 90 GLU A N 1
ATOM 735 C CA . GLU A 1 90 ? -8.277 -5.035 -12.254 1.00 79.81 90 GLU A CA 1
ATOM 736 C C . GLU A 1 90 ? -8.689 -5.140 -13.724 1.00 79.81 90 GLU A C 1
ATOM 738 O O . GLU A 1 90 ? -8.121 -5.897 -14.504 1.00 79.81 90 GLU A O 1
ATOM 743 N N . SER A 1 91 ? -9.696 -4.353 -14.103 1.00 79.06 91 SER A N 1
ATOM 744 C CA . SER A 1 91 ? -10.267 -4.329 -15.448 1.00 79.06 91 SER A CA 1
ATOM 745 C C . SER A 1 91 ? -9.343 -3.680 -16.479 1.00 79.06 91 SER A C 1
ATOM 747 O O . SER A 1 91 ? -9.572 -3.814 -17.683 1.00 79.06 91 SER A O 1
ATOM 749 N N . LYS A 1 92 ? -8.307 -2.966 -16.028 1.00 76.12 92 LYS A N 1
ATOM 750 C CA . LYS A 1 92 ? -7.403 -2.182 -16.863 1.00 76.12 92 LYS A CA 1
ATOM 751 C C . LYS A 1 92 ? -6.010 -2.796 -16.795 1.00 76.12 92 LYS A C 1
ATOM 753 O O . LYS A 1 92 ? -5.283 -2.645 -15.822 1.00 76.12 92 LYS A O 1
ATOM 758 N N . ASN A 1 93 ? -5.577 -3.405 -17.895 1.00 70.88 93 ASN A N 1
ATOM 759 C CA . ASN A 1 93 ? -4.199 -3.890 -18.060 1.00 70.88 93 ASN A CA 1
ATOM 760 C C . ASN A 1 93 ? -3.185 -2.750 -18.310 1.00 70.88 93 ASN A C 1
ATOM 762 O O . ASN A 1 93 ? -2.204 -2.928 -19.033 1.00 70.88 93 ASN A O 1
ATOM 766 N N . GLN A 1 94 ? -3.432 -1.567 -17.747 1.00 85.88 94 GLN A N 1
ATOM 767 C CA . GLN A 1 94 ? -2.596 -0.376 -17.862 1.00 85.88 94 GLN A CA 1
ATOM 768 C C . GLN A 1 94 ? -2.549 0.367 -16.520 1.00 85.88 94 GLN A C 1
ATOM 770 O O . GLN A 1 94 ? -3.544 0.364 -15.790 1.00 85.88 94 GLN A O 1
ATOM 775 N N . PRO A 1 95 ? -1.410 0.991 -16.182 1.00 92.25 95 PRO A N 1
ATOM 776 C CA . PRO A 1 95 ? -1.283 1.767 -14.956 1.00 92.25 95 PRO A CA 1
ATOM 777 C C . PRO A 1 95 ? -2.204 2.993 -14.983 1.00 92.25 95 PRO A C 1
ATOM 779 O O . PRO A 1 95 ? -2.210 3.753 -15.950 1.00 92.25 95 PRO A O 1
ATOM 782 N N . SER A 1 96 ? -2.958 3.214 -13.906 1.00 92.19 96 SER A N 1
ATOM 783 C CA . SER A 1 96 ? -3.696 4.466 -13.684 1.00 92.19 96 SER A CA 1
ATOM 784 C C . SER A 1 96 ? -2.798 5.563 -13.109 1.00 92.19 96 SER A C 1
ATOM 786 O O . SER A 1 96 ? -3.026 6.749 -13.358 1.00 92.19 96 SER A O 1
ATOM 788 N N . LYS A 1 97 ? -1.769 5.157 -12.361 1.00 93.81 97 LYS A N 1
ATOM 789 C CA . LYS A 1 97 ? -0.753 6.015 -11.756 1.00 93.81 97 LYS A CA 1
ATOM 790 C C . LYS A 1 97 ? 0.557 5.259 -11.653 1.00 93.81 97 LYS A C 1
ATOM 792 O O . LYS A 1 97 ? 0.566 4.065 -11.352 1.00 93.81 97 LYS A O 1
ATOM 797 N N . MET A 1 98 ? 1.663 5.964 -11.825 1.00 95.19 98 MET A N 1
ATOM 798 C CA . MET A 1 98 ? 2.980 5.442 -11.487 1.00 95.19 98 MET A CA 1
ATOM 799 C C . MET A 1 98 ? 3.820 6.521 -10.825 1.00 95.19 98 MET A C 1
ATOM 801 O O . MET A 1 98 ? 3.754 7.682 -11.224 1.00 95.19 98 MET A O 1
ATOM 805 N N . GLN A 1 99 ? 4.617 6.131 -9.833 1.00 94.94 99 GLN A N 1
ATOM 806 C CA . GLN A 1 99 ? 5.550 7.014 -9.144 1.00 94.94 99 GLN A CA 1
ATOM 807 C C . GLN A 1 99 ? 6.888 6.308 -8.937 1.00 94.94 99 GLN A C 1
ATOM 809 O O . GLN A 1 99 ? 6.939 5.225 -8.358 1.00 94.94 99 GLN A O 1
ATOM 814 N N . LEU A 1 100 ? 7.969 6.936 -9.388 1.00 95.00 100 LEU A N 1
ATOM 815 C CA . LEU A 1 100 ? 9.337 6.548 -9.082 1.00 95.00 100 LEU A CA 1
ATOM 816 C C . LEU A 1 100 ? 9.909 7.531 -8.065 1.00 95.00 100 LEU A C 1
ATOM 818 O O . LEU A 1 100 ? 10.127 8.700 -8.379 1.00 95.00 100 LEU A O 1
ATOM 822 N N . TRP A 1 101 ? 10.181 7.023 -6.872 1.00 93.88 101 TRP A N 1
ATOM 823 C CA . TRP A 1 101 ? 10.878 7.730 -5.810 1.00 93.88 101 TRP A CA 1
ATOM 824 C C . TRP A 1 101 ? 12.359 7.370 -5.854 1.00 93.88 101 TRP A C 1
ATOM 826 O O . TRP A 1 101 ? 12.709 6.188 -5.942 1.00 93.88 101 TRP A O 1
ATOM 836 N N . ILE A 1 102 ? 13.215 8.385 -5.780 1.00 91.69 102 ILE A N 1
ATOM 837 C CA . ILE A 1 102 ? 14.670 8.255 -5.741 1.00 91.69 102 ILE A CA 1
ATOM 838 C C . ILE A 1 102 ? 15.157 8.979 -4.488 1.00 91.69 102 ILE A C 1
ATOM 840 O O . ILE A 1 102 ? 15.225 10.208 -4.452 1.00 91.69 102 ILE A O 1
ATOM 844 N N . ASP A 1 103 ? 15.477 8.209 -3.454 1.00 86.19 103 ASP A N 1
ATOM 845 C CA . ASP A 1 103 ? 16.009 8.728 -2.198 1.00 86.19 103 ASP A CA 1
ATOM 846 C C . ASP A 1 103 ? 17.543 8.746 -2.245 1.00 86.19 103 ASP A C 1
ATOM 848 O O . ASP A 1 103 ? 18.207 7.711 -2.384 1.00 86.19 103 ASP A O 1
ATOM 852 N N . ASN A 1 104 ? 18.096 9.955 -2.140 1.00 65.81 104 ASN A N 1
ATOM 853 C CA . ASN A 1 104 ? 19.526 10.239 -2.237 1.00 65.81 104 ASN A CA 1
ATOM 854 C C . ASN A 1 104 ? 20.228 10.301 -0.863 1.00 65.81 104 ASN A C 1
ATOM 856 O O . ASN A 1 104 ? 21.297 10.900 -0.749 1.00 65.81 104 ASN A O 1
ATOM 860 N N . ASN A 1 105 ? 19.668 9.660 0.171 1.00 59.94 105 ASN A N 1
ATOM 861 C CA . ASN A 1 105 ? 20.124 9.699 1.572 1.00 59.94 105 ASN A CA 1
ATOM 862 C C . ASN A 1 105 ? 19.955 11.070 2.259 1.00 59.94 105 ASN A C 1
ATOM 864 O O . ASN A 1 105 ? 20.427 11.254 3.380 1.00 59.94 105 ASN A O 1
ATOM 868 N N . ASN A 1 106 ? 19.282 12.022 1.607 1.00 57.16 106 ASN A N 1
ATOM 869 C CA . ASN A 1 106 ? 18.791 13.251 2.221 1.00 57.16 106 ASN A CA 1
ATOM 870 C C . ASN A 1 106 ? 17.260 13.288 2.032 1.00 57.16 106 ASN A C 1
ATOM 872 O O . ASN A 1 106 ? 16.818 13.445 0.889 1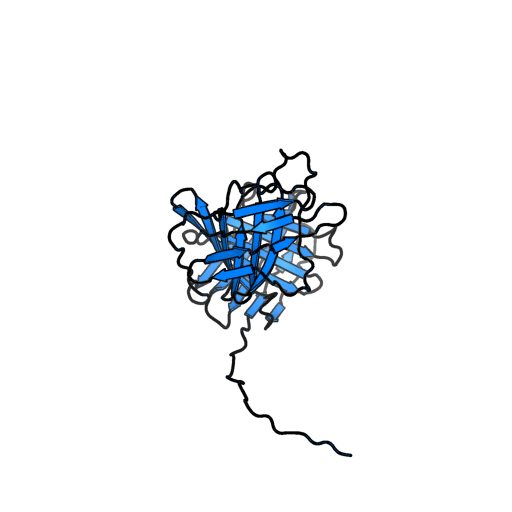.00 57.16 106 ASN A O 1
ATOM 876 N N . PRO A 1 107 ? 16.463 13.123 3.106 1.00 53.62 107 PRO A N 1
ATOM 877 C CA . PRO A 1 107 ? 15.007 13.008 3.010 1.00 53.62 107 PRO A CA 1
ATOM 878 C C . PRO A 1 107 ? 14.332 14.260 2.428 1.00 53.62 107 PRO A C 1
ATOM 880 O O . PRO A 1 107 ? 13.286 14.132 1.796 1.00 53.62 107 PRO A O 1
ATOM 883 N N . ASP A 1 108 ? 14.959 15.436 2.535 1.00 55.16 108 ASP A N 1
ATOM 884 C CA . ASP A 1 108 ? 14.433 16.695 1.984 1.00 55.16 108 ASP A CA 1
ATOM 885 C C . ASP A 1 108 ? 14.649 16.837 0.462 1.00 55.16 108 ASP A C 1
ATOM 887 O O . ASP A 1 108 ? 14.158 17.779 -0.158 1.00 55.16 108 ASP A O 1
ATOM 891 N N . LEU A 1 109 ? 15.398 15.916 -0.160 1.00 61.75 109 LEU A N 1
ATOM 892 C CA . LEU A 1 109 ? 15.778 15.952 -1.580 1.00 61.75 109 LEU A CA 1
ATOM 893 C C . LEU A 1 109 ? 15.307 14.714 -2.359 1.00 61.75 109 LEU A C 1
ATOM 895 O O . LEU A 1 109 ? 15.844 14.425 -3.434 1.00 61.75 109 LEU A O 1
ATOM 899 N N . ALA A 1 110 ? 14.344 13.956 -1.826 1.00 73.25 110 ALA A N 1
ATOM 900 C CA . ALA A 1 110 ? 13.790 12.805 -2.529 1.00 73.25 110 ALA A CA 1
ATOM 901 C C . ALA A 1 110 ? 13.151 13.256 -3.852 1.00 73.25 110 ALA A C 1
ATOM 903 O O . ALA A 1 110 ? 12.212 14.052 -3.873 1.00 73.25 110 ALA A O 1
ATOM 904 N N . LEU A 1 111 ? 13.671 12.746 -4.970 1.00 87.50 111 LEU A N 1
ATOM 905 C CA . LEU A 1 111 ? 13.134 13.063 -6.288 1.00 87.50 111 LEU A CA 1
ATOM 906 C C . LEU A 1 111 ? 11.962 12.139 -6.585 1.00 87.50 111 LEU A C 1
ATOM 908 O O . LEU A 1 111 ? 12.075 10.917 -6.449 1.00 87.50 111 LEU A O 1
ATOM 912 N N . VAL A 1 112 ? 10.857 12.727 -7.030 1.00 91.44 112 VAL A N 1
ATOM 913 C CA . VAL A 1 112 ? 9.644 11.998 -7.391 1.00 91.44 112 VAL A CA 1
ATOM 914 C C . VAL A 1 112 ? 9.309 12.304 -8.830 1.00 91.44 112 VAL A C 1
ATOM 916 O O . VAL A 1 112 ? 9.094 13.459 -9.188 1.00 91.44 112 VAL A O 1
ATOM 919 N N . PHE A 1 113 ? 9.235 11.254 -9.635 1.00 92.81 113 PHE A N 1
ATOM 920 C CA . PHE A 1 113 ? 8.741 11.334 -10.999 1.00 92.81 113 PHE A CA 1
ATOM 921 C C . PHE A 1 113 ? 7.476 10.498 -11.130 1.00 92.81 113 PHE A C 1
ATOM 923 O O . PHE A 1 113 ? 7.426 9.366 -10.649 1.00 92.81 113 PHE A O 1
ATOM 930 N N . SER A 1 114 ? 6.463 11.023 -11.805 1.00 93.50 114 SER A N 1
ATOM 931 C CA . SER A 1 114 ? 5.158 10.385 -11.911 1.00 93.50 114 SER A CA 1
ATOM 932 C C . SER A 1 114 ? 4.487 10.553 -13.269 1.00 93.50 114 SER A C 1
ATOM 934 O O . SER A 1 114 ? 4.834 11.426 -14.061 1.00 93.50 114 SER A O 1
ATOM 936 N N . CYS A 1 115 ? 3.508 9.698 -13.531 1.00 93.00 115 CYS A N 1
ATOM 937 C CA . CYS A 1 115 ? 2.520 9.861 -14.595 1.00 93.00 115 CYS A CA 1
ATOM 938 C C . CYS A 1 115 ? 1.141 9.440 -14.072 1.00 93.00 115 CYS A C 1
ATOM 940 O O . CYS A 1 115 ? 1.042 8.709 -13.076 1.00 93.00 115 CYS A O 1
ATOM 942 N N . GLY A 1 116 ? 0.090 9.853 -14.781 1.00 88.88 116 GLY A N 1
ATOM 943 C CA . GLY A 1 116 ? -1.292 9.527 -14.435 1.00 88.88 116 GLY A CA 1
ATOM 944 C C . GLY A 1 116 ? -1.849 10.351 -13.271 1.00 88.88 116 GLY A C 1
ATOM 945 O O . GLY A 1 116 ? -1.275 11.362 -12.880 1.00 88.88 116 GLY A O 1
ATOM 946 N N . ASP A 1 117 ? -2.999 9.910 -12.755 1.00 67.81 117 ASP A N 1
ATOM 947 C CA . ASP A 1 117 ? -3.726 10.485 -11.609 1.00 67.81 117 ASP A CA 1
ATOM 948 C C . ASP A 1 117 ? -3.842 12.028 -11.610 1.00 67.81 117 ASP A C 1
ATOM 950 O O . ASP A 1 117 ? -3.045 12.739 -11.005 1.00 67.81 117 ASP A O 1
ATOM 954 N N . GLN A 1 118 ? -4.853 12.556 -12.316 1.00 53.09 118 GLN A N 1
ATOM 955 C CA . GLN A 1 118 ? -5.188 13.992 -12.441 1.00 53.09 118 GLN A CA 1
ATOM 956 C C . GLN A 1 118 ? -4.085 14.923 -12.992 1.00 53.09 118 GLN A C 1
ATOM 958 O O . GLN A 1 118 ? -4.367 16.092 -13.259 1.00 53.09 118 GLN A O 1
ATOM 963 N N . GLN A 1 119 ? -2.869 14.428 -13.243 1.00 53.94 119 GLN A N 1
ATOM 964 C CA . GLN A 1 119 ? -1.790 15.165 -13.894 1.00 53.94 119 GLN A CA 1
ATOM 965 C C . GLN A 1 119 ? -1.584 14.690 -15.335 1.00 53.94 119 GLN A C 1
ATOM 967 O O . GLN A 1 119 ? -1.592 13.499 -15.643 1.00 53.94 119 GLN A O 1
ATOM 972 N N . VAL A 1 120 ? -1.391 15.654 -16.238 1.00 59.84 120 VAL A N 1
ATOM 973 C CA . VAL A 1 120 ? -0.826 15.389 -17.563 1.00 59.84 120 VAL A CA 1
ATOM 974 C C . VAL A 1 120 ? 0.687 15.226 -17.385 1.00 59.84 120 VAL A C 1
ATOM 976 O O . VAL A 1 120 ? 1.296 16.114 -16.783 1.00 59.84 120 VAL A O 1
ATOM 979 N N . PRO A 1 121 ? 1.304 14.168 -17.940 1.00 74.62 121 PRO A N 1
ATOM 980 C CA . PRO A 1 121 ? 0.736 13.229 -18.913 1.00 74.62 121 PRO A CA 1
ATOM 981 C C . PRO A 1 121 ? 0.310 11.866 -18.349 1.00 74.62 121 PRO A C 1
ATOM 983 O O . PRO A 1 121 ? 0.681 11.443 -17.253 1.00 74.62 121 PRO A O 1
ATOM 986 N N . ILE A 1 122 ? -0.479 11.170 -19.169 1.00 87.19 122 ILE A N 1
ATOM 987 C CA . ILE A 1 122 ? -0.913 9.789 -18.952 1.00 87.19 122 ILE A CA 1
ATOM 988 C C . ILE A 1 122 ? 0.276 8.817 -18.939 1.00 87.19 122 ILE A C 1
ATOM 990 O O . ILE A 1 122 ? 1.345 9.090 -19.489 1.00 87.19 122 ILE A O 1
ATOM 994 N N . CYS A 1 123 ? 0.086 7.667 -18.296 1.00 91.44 123 CYS A N 1
ATOM 995 C CA . CYS A 1 123 ? 1.096 6.620 -18.239 1.00 91.44 123 CYS A CA 1
ATOM 996 C C . CYS A 1 123 ? 1.123 5.783 -19.528 1.00 91.44 123 CYS A C 1
ATOM 998 O O . CYS A 1 123 ? 0.488 4.733 -19.610 1.00 91.44 123 CYS A O 1
ATOM 1000 N N . ASP A 1 124 ? 1.899 6.238 -20.512 1.00 91.44 124 ASP A N 1
ATOM 1001 C CA . ASP A 1 124 ? 1.998 5.608 -21.832 1.00 91.44 124 ASP A CA 1
ATOM 1002 C C . ASP A 1 124 ? 3.218 4.696 -22.014 1.00 91.44 124 ASP A C 1
ATOM 1004 O O . ASP A 1 124 ? 4.238 4.790 -21.325 1.00 91.44 124 ASP A O 1
ATOM 1008 N N . ASN A 1 125 ? 3.122 3.820 -23.020 1.00 94.69 125 ASN A N 1
ATOM 1009 C CA . ASN A 1 125 ? 4.157 2.861 -23.421 1.00 94.69 125 ASN A CA 1
ATOM 1010 C C . ASN A 1 125 ? 4.565 1.874 -22.316 1.00 94.69 125 ASN A C 1
ATOM 1012 O O . ASN A 1 125 ? 5.707 1.409 -22.271 1.00 94.69 125 ASN A O 1
ATOM 1016 N N . ILE A 1 126 ? 3.627 1.549 -21.428 1.00 95.31 126 ILE A N 1
ATOM 1017 C CA . ILE A 1 126 ? 3.808 0.593 -20.337 1.00 95.31 126 ILE A CA 1
ATOM 1018 C C . ILE A 1 126 ? 2.901 -0.603 -20.596 1.00 95.31 126 ILE A C 1
ATOM 1020 O O . ILE A 1 126 ? 1.716 -0.448 -20.882 1.00 95.31 126 ILE A O 1
ATOM 1024 N N . SER A 1 127 ? 3.450 -1.808 -20.475 1.00 95.00 127 SER A N 1
ATOM 1025 C CA . SER A 1 127 ? 2.655 -3.038 -20.482 1.00 95.00 127 SER A CA 1
ATOM 1026 C C . SER A 1 127 ? 2.863 -3.812 -19.192 1.00 95.00 127 SER A C 1
ATOM 1028 O O . SER A 1 127 ? 3.975 -3.878 -18.663 1.00 95.00 127 SER A O 1
ATOM 1030 N N . MET A 1 128 ? 1.781 -4.396 -18.684 1.00 95.19 128 MET A N 1
ATOM 1031 C CA . MET A 1 128 ? 1.769 -5.112 -17.414 1.00 95.19 128 MET A CA 1
ATOM 1032 C C . MET A 1 128 ? 1.281 -6.542 -17.622 1.00 95.19 128 MET A C 1
ATOM 1034 O O . MET A 1 128 ? 0.359 -6.795 -18.396 1.00 95.19 128 MET A O 1
ATOM 1038 N N . LYS A 1 129 ? 1.909 -7.486 -16.925 1.00 94.88 129 LYS A N 1
ATOM 1039 C CA . LYS A 1 129 ? 1.444 -8.867 -16.781 1.00 94.88 129 LYS A CA 1
ATOM 1040 C C . LYS A 1 129 ? 1.441 -9.204 -15.306 1.00 94.88 129 LYS A C 1
ATOM 1042 O O . LYS A 1 129 ? 2.492 -9.138 -14.672 1.00 94.88 129 LYS A O 1
ATOM 1047 N N . ILE A 1 130 ? 0.271 -9.529 -14.776 1.00 94.81 130 ILE A N 1
ATOM 1048 C CA . ILE A 1 130 ? 0.060 -9.725 -13.346 1.00 94.81 130 ILE A CA 1
ATOM 1049 C C . ILE A 1 130 ? -0.731 -11.012 -13.174 1.00 94.81 130 ILE A C 1
ATOM 1051 O O . ILE A 1 130 ? -1.754 -11.211 -13.823 1.00 94.81 130 ILE A O 1
ATOM 1055 N N . ASP A 1 131 ? -0.228 -11.897 -12.325 1.00 94.38 131 ASP A N 1
ATOM 1056 C CA . ASP A 1 131 ? -0.943 -13.087 -11.892 1.00 94.38 131 ASP A CA 1
ATOM 1057 C C . ASP A 1 131 ? -1.495 -12.831 -10.490 1.00 94.38 131 ASP A C 1
ATOM 1059 O O . ASP A 1 131 ? -0.772 -12.914 -9.498 1.00 94.38 131 ASP A O 1
ATOM 1063 N N . HIS A 1 132 ? -2.789 -12.525 -10.403 1.00 91.88 132 HIS A N 1
ATOM 1064 C CA . HIS A 1 132 ? -3.461 -12.224 -9.137 1.00 91.88 132 HIS A CA 1
ATOM 1065 C C . HIS A 1 132 ? -3.490 -13.408 -8.158 1.00 91.88 132 HIS A C 1
ATOM 1067 O O . HIS A 1 132 ? -3.665 -13.192 -6.959 1.00 91.88 132 HIS A O 1
ATOM 1073 N N . LYS A 1 133 ? -3.289 -14.647 -8.635 1.00 92.88 133 LYS A N 1
ATOM 1074 C CA . LYS A 1 133 ? -3.239 -15.843 -7.783 1.00 92.88 133 LYS A CA 1
ATOM 1075 C C . LYS A 1 133 ? -1.906 -15.966 -7.052 1.00 92.88 133 LYS A C 1
ATOM 1077 O O . LYS A 1 133 ? -1.883 -16.428 -5.916 1.00 92.88 133 LYS A O 1
ATOM 1082 N N . THR A 1 134 ? -0.807 -15.590 -7.701 1.00 93.81 134 THR A N 1
ATOM 1083 C CA . THR A 1 134 ? 0.549 -15.689 -7.127 1.00 93.81 134 THR A CA 1
ATOM 1084 C C . THR A 1 134 ? 1.103 -14.343 -6.666 1.00 93.81 134 THR A C 1
ATOM 1086 O O . THR A 1 134 ? 2.111 -14.293 -5.969 1.00 93.81 134 THR A O 1
ATOM 1089 N N . GLY A 1 135 ? 0.464 -13.237 -7.052 1.00 93.69 135 GLY A N 1
ATOM 1090 C CA . GLY A 1 135 ? 0.987 -11.883 -6.880 1.00 93.69 135 GLY A CA 1
ATOM 1091 C C . GLY A 1 135 ? 2.198 -11.588 -7.771 1.00 93.69 135 GLY A C 1
ATOM 1092 O O . GLY A 1 135 ? 2.794 -10.518 -7.647 1.00 93.69 135 GLY A O 1
ATOM 1093 N N . SER A 1 136 ? 2.588 -12.507 -8.661 1.00 96.19 136 SER A N 1
ATOM 1094 C CA . SER A 1 136 ? 3.715 -12.303 -9.571 1.00 96.19 136 SER A CA 1
ATOM 1095 C C . SER A 1 136 ? 3.391 -11.210 -10.577 1.00 96.19 136 SER A C 1
ATOM 1097 O O . SER A 1 136 ? 2.298 -11.167 -11.143 1.00 96.19 136 SER A O 1
ATOM 1099 N N . SER A 1 137 ? 4.361 -10.344 -10.844 1.00 96.88 137 SER A N 1
ATOM 1100 C CA . SER A 1 137 ? 4.193 -9.249 -11.792 1.00 96.88 137 SER A CA 1
ATOM 1101 C C . SER A 1 137 ? 5.403 -9.078 -12.692 1.00 96.88 137 SER A C 1
ATOM 1103 O O . SER A 1 137 ? 6.546 -9.339 -12.310 1.00 96.88 137 SER A O 1
ATOM 1105 N N . LYS A 1 138 ? 5.144 -8.593 -13.903 1.00 97.56 138 LYS A N 1
ATOM 1106 C CA . LYS A 1 138 ? 6.151 -8.091 -14.829 1.00 97.56 138 LYS A CA 1
ATOM 1107 C C . LYS A 1 138 ? 5.627 -6.849 -15.526 1.00 97.56 138 LYS A C 1
ATOM 1109 O O . LYS A 1 138 ? 4.592 -6.896 -16.186 1.00 97.56 138 LYS A O 1
ATOM 1114 N N . ILE A 1 139 ? 6.393 -5.774 -15.429 1.00 97.56 139 ILE A N 1
ATOM 1115 C CA . ILE A 1 139 ? 6.105 -4.488 -16.055 1.00 97.56 139 ILE A CA 1
ATOM 1116 C C . ILE A 1 139 ? 7.200 -4.211 -17.069 1.00 97.56 139 ILE A C 1
ATOM 1118 O O . ILE A 1 139 ? 8.382 -4.396 -16.771 1.00 97.56 139 ILE A O 1
ATOM 1122 N N . ILE A 1 140 ? 6.814 -3.819 -18.277 1.00 97.75 140 ILE A N 1
ATOM 1123 C CA . ILE A 1 140 ? 7.728 -3.521 -19.378 1.00 97.75 140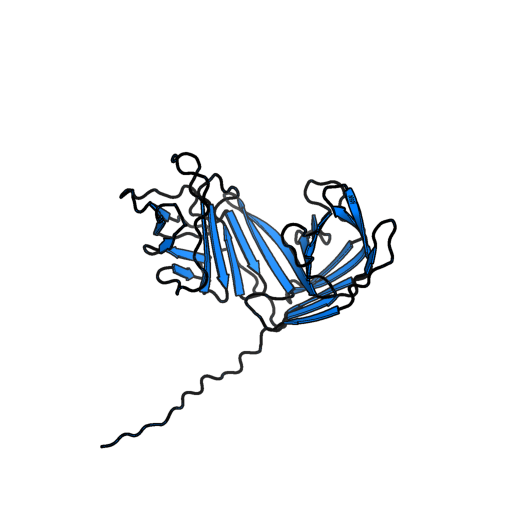 ILE A CA 1
ATOM 1124 C C . ILE A 1 140 ? 7.509 -2.073 -19.792 1.00 97.75 140 ILE A C 1
ATOM 1126 O O . ILE A 1 140 ? 6.381 -1.674 -20.082 1.00 97.75 140 ILE A O 1
ATOM 1130 N N . PHE A 1 141 ? 8.607 -1.331 -19.846 1.00 97.31 141 PHE A N 1
ATOM 1131 C CA . PHE A 1 141 ? 8.676 0.070 -20.229 1.00 97.31 141 PHE A CA 1
ATOM 1132 C C . PHE A 1 141 ? 9.314 0.176 -21.607 1.00 97.31 141 PHE A C 1
ATOM 1134 O O . PHE A 1 141 ? 10.415 -0.342 -21.827 1.00 97.31 141 PHE A O 1
ATOM 1141 N N . ASN A 1 142 ? 8.631 0.850 -22.528 1.00 96.25 142 ASN A N 1
ATOM 1142 C CA . ASN A 1 142 ? 9.133 1.113 -23.870 1.00 96.25 142 ASN A CA 1
ATOM 1143 C C . ASN A 1 142 ? 9.275 2.621 -24.081 1.00 96.25 142 ASN A C 1
ATOM 1145 O O . ASN A 1 142 ? 8.396 3.257 -24.653 1.00 96.25 142 ASN A O 1
ATOM 1149 N N . GLN A 1 143 ? 10.367 3.196 -23.576 1.00 94.62 143 GLN A N 1
ATOM 1150 C CA . GLN A 1 143 ? 10.581 4.647 -23.585 1.00 94.62 143 GLN A CA 1
ATOM 1151 C C . GLN A 1 143 ? 9.431 5.417 -22.907 1.00 94.62 143 GLN A C 1
ATOM 1153 O O . GLN A 1 143 ? 8.980 6.460 -23.383 1.00 94.62 143 GLN A O 1
ATOM 1158 N N . SER A 1 144 ? 8.930 4.882 -21.794 1.00 94.31 144 SER A N 1
ATOM 1159 C CA . SER A 1 144 ? 7.855 5.493 -21.009 1.00 94.31 144 SER A CA 1
ATOM 1160 C C . SER A 1 144 ? 8.366 6.743 -20.308 1.00 94.31 144 SER A C 1
ATOM 1162 O O . SER A 1 144 ? 9.425 6.697 -19.686 1.00 94.31 144 SER A O 1
ATOM 1164 N N . LYS A 1 145 ? 7.622 7.848 -20.368 1.00 93.50 145 LYS A N 1
ATOM 1165 C CA . LYS A 1 145 ? 8.021 9.103 -19.722 1.00 93.50 145 LYS A CA 1
ATOM 1166 C C . LYS A 1 145 ? 7.295 9.296 -18.395 1.00 93.50 145 LYS A C 1
ATOM 1168 O O . LYS A 1 145 ? 6.086 9.101 -18.319 1.00 93.50 145 LYS A O 1
ATOM 1173 N N . ILE A 1 146 ? 8.036 9.711 -17.374 1.00 92.81 146 ILE A N 1
ATOM 1174 C CA . ILE A 1 146 ? 7.506 10.145 -16.075 1.00 92.81 146 ILE A CA 1
ATOM 1175 C C . ILE A 1 146 ? 8.114 11.482 -15.686 1.00 92.81 146 ILE A C 1
ATOM 1177 O O . ILE A 1 146 ? 9.265 11.744 -16.021 1.00 92.81 146 ILE A O 1
ATOM 1181 N N . TYR A 1 147 ? 7.352 12.307 -14.980 1.00 91.38 147 TYR A N 1
ATOM 1182 C CA . TYR A 1 147 ? 7.608 13.734 -14.832 1.00 91.38 147 TYR A CA 1
ATOM 1183 C C . TYR A 1 147 ? 7.689 14.125 -13.365 1.00 91.38 147 TYR A C 1
ATOM 1185 O O . TYR A 1 147 ? 6.897 13.642 -12.558 1.00 91.38 147 TYR A O 1
ATOM 1193 N N . ASP A 1 148 ? 8.629 14.994 -13.021 1.00 90.38 148 ASP A N 1
ATOM 1194 C CA . ASP A 1 148 ? 8.636 15.653 -11.720 1.00 90.38 148 ASP A CA 1
ATOM 1195 C C . ASP A 1 148 ? 7.693 16.869 -11.708 1.00 90.38 148 ASP A C 1
ATOM 1197 O O . ASP A 1 148 ? 7.013 17.185 -12.691 1.00 90.38 148 ASP A O 1
ATOM 1201 N N . TYR A 1 149 ? 7.661 17.572 -10.576 1.00 84.50 149 TYR A N 1
ATOM 1202 C CA . TYR A 1 149 ? 6.855 18.780 -10.407 1.00 84.50 149 TYR A CA 1
ATOM 1203 C C . TYR A 1 149 ? 7.266 19.925 -11.355 1.00 84.50 149 TYR A C 1
ATOM 1205 O O . TYR A 1 149 ? 6.411 20.675 -11.829 1.00 84.50 149 TYR A O 1
ATOM 1213 N N . ASP A 1 150 ? 8.557 20.025 -11.689 1.00 85.94 150 ASP A N 1
ATOM 1214 C CA . ASP A 1 150 ? 9.107 21.021 -12.619 1.00 85.94 150 ASP A CA 1
ATOM 1215 C C . ASP A 1 150 ? 8.891 20.639 -14.097 1.00 85.94 150 ASP A C 1
ATOM 1217 O O . ASP A 1 150 ? 9.345 21.352 -14.996 1.00 85.94 150 ASP A O 1
ATOM 1221 N N . LYS A 1 151 ? 8.203 19.520 -14.366 1.00 84.00 151 LYS A N 1
ATOM 1222 C CA . LYS A 1 151 ? 7.992 18.921 -15.694 1.00 84.00 151 LYS A CA 1
ATOM 1223 C C . LYS A 1 151 ? 9.269 18.436 -16.383 1.00 84.00 151 LYS A C 1
ATOM 1225 O O . LYS A 1 151 ? 9.241 18.164 -17.587 1.00 84.00 151 LYS A O 1
ATOM 1230 N N . LYS A 1 152 ? 10.369 18.269 -15.650 1.00 88.50 152 LYS A N 1
ATOM 1231 C CA . LYS A 1 152 ? 11.500 17.465 -16.125 1.00 88.50 152 LYS A CA 1
ATOM 1232 C C . LYS A 1 152 ? 11.037 16.020 -16.180 1.00 88.50 152 LYS A C 1
ATOM 1234 O O . LYS A 1 152 ? 10.212 15.606 -15.369 1.00 88.50 152 LYS A O 1
ATOM 1239 N N . TYR A 1 153 ? 11.567 15.239 -17.114 1.00 90.38 153 TYR A N 1
ATOM 1240 C CA . TYR A 1 153 ? 11.178 13.840 -17.219 1.00 90.38 153 TYR A CA 1
ATOM 1241 C C . TYR A 1 153 ? 12.346 12.879 -17.256 1.00 90.38 153 TYR A C 1
ATOM 1243 O O . TYR A 1 153 ? 13.435 13.181 -17.741 1.00 90.38 153 TYR A O 1
ATOM 1251 N N . LEU A 1 154 ? 12.048 11.675 -16.782 1.00 93.06 154 LEU A N 1
ATOM 1252 C CA . LEU A 1 154 ? 12.840 10.487 -17.015 1.00 93.06 154 LEU A CA 1
ATOM 1253 C C . LEU A 1 154 ? 12.153 9.632 -18.069 1.00 93.06 154 LEU A C 1
ATOM 1255 O O . LEU A 1 154 ? 10.932 9.474 -18.072 1.00 93.06 154 LEU A O 1
ATOM 1259 N N . THR A 1 155 ? 12.961 9.052 -18.943 1.00 94.50 155 THR A N 1
ATOM 1260 C CA . THR A 1 155 ? 12.546 8.006 -19.870 1.00 94.50 155 THR A CA 1
ATOM 1261 C C . THR A 1 155 ? 12.943 6.655 -19.291 1.00 94.50 155 THR A C 1
ATOM 1263 O O . THR A 1 155 ? 14.114 6.419 -18.997 1.00 94.50 155 THR A O 1
ATOM 1266 N N . LEU A 1 156 ? 11.969 5.762 -19.127 1.00 95.69 156 LEU A N 1
ATOM 1267 C CA . LEU A 1 156 ? 12.140 4.410 -18.607 1.00 95.69 156 LEU A CA 1
ATOM 1268 C C . LEU A 1 156 ? 12.132 3.419 -19.765 1.00 95.69 156 LEU A C 1
ATOM 1270 O O . LEU A 1 156 ? 11.250 3.443 -20.624 1.00 95.69 156 LEU A O 1
ATOM 1274 N N . SER A 1 157 ? 13.106 2.516 -19.773 1.00 96.56 157 SER A N 1
ATOM 1275 C CA . SER A 1 157 ? 13.178 1.403 -20.722 1.00 96.56 157 SER A CA 1
ATOM 1276 C C . SER A 1 157 ? 13.571 0.107 -20.022 1.00 96.56 157 SER A C 1
ATOM 1278 O O . SER A 1 157 ? 14.307 0.116 -19.035 1.00 96.56 157 SER A O 1
ATOM 1280 N N . GLY A 1 158 ? 13.091 -1.024 -20.534 1.00 97.44 158 GLY A N 1
ATOM 1281 C CA . GLY A 1 158 ? 13.389 -2.350 -19.992 1.00 97.44 158 GLY A CA 1
ATOM 1282 C C . GLY A 1 158 ? 12.212 -2.931 -19.219 1.00 97.44 158 GLY A C 1
ATOM 1283 O O . GLY A 1 158 ? 11.058 -2.744 -19.597 1.00 97.44 158 GLY A O 1
ATOM 1284 N N . SER A 1 159 ? 12.479 -3.686 -18.157 1.00 97.94 159 SER A N 1
ATOM 1285 C CA . SER A 1 159 ? 11.412 -4.320 -17.379 1.00 97.94 159 SER A CA 1
ATOM 1286 C C . SER A 1 159 ? 11.751 -4.447 -15.909 1.00 97.94 159 SER A C 1
ATOM 1288 O O . SER A 1 159 ? 12.921 -4.558 -15.559 1.00 97.94 159 SER A O 1
ATOM 1290 N N . ILE A 1 160 ? 10.733 -4.549 -15.070 1.00 98.38 160 ILE A N 1
ATOM 1291 C CA . ILE A 1 160 ? 10.864 -4.944 -13.669 1.00 98.38 160 ILE A CA 1
ATOM 1292 C C . ILE A 1 160 ? 9.891 -6.077 -13.372 1.00 98.38 160 ILE A C 1
ATOM 1294 O O . ILE A 1 160 ? 8.837 -6.192 -14.000 1.00 98.38 160 ILE A O 1
ATOM 1298 N N . SER A 1 161 ? 10.271 -6.979 -12.479 1.00 98.25 161 SER A N 1
ATOM 1299 C CA . SER A 1 161 ? 9.430 -8.100 -12.074 1.00 98.25 161 SER A CA 1
ATOM 1300 C C . SER A 1 161 ? 9.479 -8.293 -10.572 1.00 98.25 161 SER A C 1
ATOM 1302 O O . SER A 1 161 ? 10.522 -8.076 -9.953 1.00 98.25 161 SER A O 1
ATOM 1304 N N . GLY A 1 162 ? 8.349 -8.704 -10.013 1.00 97.75 162 GLY A N 1
ATOM 1305 C CA . GLY A 1 162 ? 8.171 -8.969 -8.593 1.00 97.75 162 GLY A CA 1
ATOM 1306 C C . GLY A 1 162 ? 7.618 -10.368 -8.395 1.00 97.75 162 GLY A C 1
ATOM 1307 O O . GLY A 1 162 ? 6.796 -10.830 -9.190 1.00 97.75 162 GLY A O 1
ATOM 1308 N N . HIS A 1 163 ? 8.093 -11.048 -7.359 1.00 96.50 163 HIS A N 1
ATOM 1309 C CA . HIS A 1 163 ? 7.671 -12.406 -7.039 1.00 96.50 163 HIS A CA 1
ATOM 1310 C C . HIS A 1 163 ? 7.522 -12.578 -5.530 1.00 96.50 163 HIS A C 1
ATOM 1312 O O . HIS A 1 163 ? 8.408 -12.182 -4.769 1.00 96.50 163 HIS A O 1
ATOM 1318 N N . LEU A 1 164 ? 6.426 -13.212 -5.117 1.00 94.31 164 LEU A N 1
ATOM 1319 C CA . LEU A 1 164 ? 6.178 -13.641 -3.744 1.00 94.31 164 LEU A CA 1
ATOM 1320 C C . LEU A 1 164 ? 6.386 -15.153 -3.659 1.00 94.31 164 LEU A C 1
ATOM 1322 O O . LEU A 1 164 ? 5.865 -15.892 -4.487 1.00 94.31 164 LEU A O 1
ATOM 1326 N N . GLN A 1 165 ? 7.133 -15.641 -2.670 1.00 89.12 165 GLN A N 1
ATOM 1327 C CA . GLN A 1 165 ? 7.242 -17.085 -2.431 1.00 89.12 165 GLN A CA 1
ATOM 1328 C C . GLN A 1 165 ? 5.919 -17.681 -1.940 1.00 89.12 165 GLN A C 1
ATOM 1330 O O . GLN A 1 165 ? 5.609 -18.834 -2.237 1.00 89.12 165 GLN A O 1
ATOM 1335 N N . GLN A 1 166 ? 5.141 -16.897 -1.193 1.00 90.06 166 GLN A N 1
ATOM 1336 C CA . GLN A 1 166 ? 3.812 -17.270 -0.736 1.00 90.06 166 GLN A CA 1
ATOM 1337 C C . GLN A 1 166 ? 2.757 -16.503 -1.532 1.00 90.06 166 GLN A C 1
ATOM 1339 O O . GLN A 1 166 ? 2.816 -15.277 -1.629 1.00 90.06 166 GLN A O 1
ATOM 1344 N N . ASN A 1 167 ? 1.770 -17.233 -2.053 1.00 91.88 167 ASN A N 1
ATOM 1345 C CA . ASN A 1 167 ? 0.633 -16.635 -2.742 1.00 91.88 167 ASN A CA 1
ATOM 1346 C C . ASN A 1 167 ? -0.097 -15.639 -1.825 1.00 91.88 167 ASN A C 1
ATOM 1348 O O . ASN A 1 167 ? -0.280 -15.933 -0.637 1.00 91.88 167 ASN A O 1
ATOM 1352 N N . PRO A 1 168 ? -0.544 -14.492 -2.359 1.00 91.06 168 PRO A N 1
ATOM 1353 C CA . PRO A 1 168 ? -1.334 -13.549 -1.594 1.00 91.06 168 PRO A CA 1
ATOM 1354 C C . PRO A 1 168 ? -2.693 -14.147 -1.224 1.00 91.06 168 PRO A C 1
ATOM 1356 O O . PRO A 1 168 ? -3.268 -14.953 -1.960 1.00 91.06 168 PRO A O 1
ATOM 1359 N N . THR A 1 169 ? -3.236 -13.717 -0.088 1.00 88.56 169 THR A N 1
ATOM 1360 C CA . THR A 1 169 ? -4.601 -14.083 0.303 1.00 88.56 169 THR A CA 1
ATOM 1361 C C . THR A 1 169 ? -5.595 -13.226 -0.474 1.00 88.56 169 THR A C 1
ATOM 1363 O O . THR A 1 169 ? -5.479 -12.001 -0.518 1.00 88.56 169 THR A O 1
ATOM 1366 N N . VAL A 1 170 ? -6.598 -13.856 -1.083 1.00 85.88 170 VAL A N 1
ATOM 1367 C CA . VAL A 1 170 ? -7.739 -13.127 -1.649 1.00 85.88 170 VAL A CA 1
ATOM 1368 C C . VAL A 1 170 ? -8.589 -12.624 -0.491 1.00 85.88 170 VAL A C 1
ATOM 1370 O O . VAL A 1 170 ? -9.047 -13.427 0.322 1.00 85.88 170 VAL A O 1
ATOM 1373 N N . VAL A 1 171 ? -8.783 -11.308 -0.398 1.00 87.44 171 VAL A N 1
ATOM 1374 C CA . VAL A 1 171 ? -9.580 -10.742 0.691 1.00 87.44 171 VAL A CA 1
ATOM 1375 C C . VAL A 1 171 ? -11.043 -10.674 0.298 1.00 87.44 171 VAL A C 1
ATOM 1377 O O . VAL A 1 171 ? -11.398 -10.056 -0.705 1.00 87.44 171 VAL A O 1
ATOM 1380 N N . ASN A 1 172 ? -11.878 -11.277 1.139 1.00 85.44 172 ASN A N 1
ATOM 1381 C CA . ASN A 1 172 ? -13.317 -11.085 1.115 1.00 85.44 172 ASN A CA 1
ATOM 1382 C C . ASN A 1 172 ? -13.675 -10.017 2.144 1.00 85.44 172 ASN A C 1
ATOM 1384 O O . ASN A 1 172 ? -13.418 -10.187 3.334 1.00 85.44 172 ASN A O 1
ATOM 1388 N N . ILE A 1 173 ? -14.261 -8.925 1.669 1.00 88.25 173 ILE A N 1
ATOM 1389 C CA . ILE A 1 173 ? -14.742 -7.846 2.525 1.00 88.25 173 ILE A CA 1
ATOM 1390 C C . ILE A 1 173 ? -16.030 -8.315 3.219 1.00 88.25 173 ILE A C 1
ATOM 1392 O O . ILE A 1 173 ? -16.984 -8.665 2.516 1.00 88.25 173 ILE A O 1
ATOM 1396 N N . PRO A 1 174 ? -16.072 -8.375 4.563 1.00 84.44 174 PRO A N 1
ATOM 1397 C CA . PRO A 1 174 ? -17.294 -8.716 5.272 1.00 84.44 174 PRO A CA 1
ATOM 1398 C C . PRO A 1 174 ? -18.310 -7.574 5.143 1.00 84.44 174 PRO A C 1
ATOM 1400 O O . PRO A 1 174 ? -17.958 -6.440 4.826 1.00 84.44 174 PRO A O 1
ATOM 1403 N N . THR A 1 175 ? -19.586 -7.877 5.375 1.00 78.75 175 THR A N 1
ATOM 1404 C CA . THR A 1 175 ? -20.650 -6.865 5.378 1.00 78.75 175 THR A CA 1
ATOM 1405 C C . THR A 1 175 ? -20.371 -5.796 6.425 1.00 78.75 175 THR A C 1
ATOM 1407 O O . THR A 1 175 ? -20.052 -6.142 7.566 1.00 78.75 175 THR A O 1
ATOM 1410 N N . SER A 1 176 ? -20.547 -4.528 6.046 1.00 77.38 176 SER A N 1
ATOM 1411 C CA . SER A 1 176 ? -20.356 -3.397 6.948 1.00 77.38 176 SER A CA 1
ATOM 1412 C C . SER A 1 176 ? -21.219 -3.525 8.199 1.00 77.38 176 SER A C 1
ATOM 1414 O O . SER A 1 176 ? -22.379 -3.947 8.147 1.00 77.38 176 SER A O 1
ATOM 1416 N N . GLY A 1 177 ? -20.622 -3.180 9.335 1.00 78.56 177 GLY A N 1
ATOM 1417 C CA . GLY A 1 177 ? -21.258 -3.226 10.647 1.00 78.56 177 GLY A CA 1
ATOM 1418 C C . GLY A 1 177 ? -21.535 -1.833 11.204 1.00 78.56 177 GLY A C 1
ATOM 1419 O O . GLY A 1 177 ? -20.984 -0.832 10.748 1.00 78.56 177 GLY A O 1
ATOM 1420 N N . SER A 1 178 ? -22.375 -1.763 12.237 1.00 84.19 178 SER A N 1
ATOM 1421 C CA . SER A 1 178 ? -22.452 -0.573 13.085 1.00 84.19 178 SER A CA 1
ATOM 1422 C C . SER A 1 178 ? -21.333 -0.635 14.116 1.00 84.19 178 SER A C 1
ATOM 1424 O O . SER A 1 178 ? -21.367 -1.464 15.027 1.00 84.19 178 SER A O 1
ATOM 1426 N N . TYR A 1 179 ? -20.343 0.235 13.959 1.00 90.88 179 TYR A N 1
ATOM 1427 C CA . TYR A 1 179 ? -19.208 0.341 14.865 1.00 90.88 179 TYR A CA 1
ATOM 1428 C C . TYR A 1 179 ? -19.311 1.608 15.699 1.00 90.88 179 TYR A C 1
ATOM 1430 O O . TYR A 1 179 ? -19.832 2.621 15.245 1.00 90.88 179 TYR A O 1
ATOM 1438 N N . ASN A 1 180 ? -18.819 1.538 16.931 1.00 92.31 180 ASN A N 1
ATOM 1439 C CA . ASN A 1 180 ? -18.822 2.657 17.857 1.00 92.31 180 ASN A CA 1
ATOM 1440 C C . ASN A 1 180 ? -17.413 2.825 18.396 1.00 92.31 180 ASN A C 1
ATOM 1442 O O . ASN A 1 180 ? -16.854 1.894 18.978 1.00 92.31 180 ASN A O 1
ATOM 1446 N N . MET A 1 181 ? -16.874 4.024 18.230 1.00 92.56 181 MET A N 1
ATOM 1447 C CA . MET A 1 181 ? -15.586 4.403 18.777 1.00 92.56 181 MET A CA 1
ATOM 1448 C C . MET A 1 181 ? -15.705 5.775 19.416 1.00 92.56 181 MET A C 1
ATOM 1450 O O . MET A 1 181 ? -16.353 6.673 18.873 1.00 92.56 181 MET A O 1
ATOM 1454 N N . ILE A 1 182 ? -15.081 5.921 20.574 1.00 93.00 182 ILE A N 1
ATOM 1455 C CA . ILE A 1 182 ? -14.972 7.179 21.293 1.00 93.00 182 ILE A CA 1
ATOM 1456 C C . ILE A 1 182 ? -13.498 7.514 21.489 1.00 93.00 182 ILE A C 1
ATOM 1458 O O . ILE A 1 182 ? -12.628 6.637 21.501 1.00 93.00 182 ILE A O 1
ATOM 1462 N N . TYR A 1 183 ? -13.232 8.795 21.688 1.00 90.12 183 TYR A N 1
ATOM 1463 C CA . TYR A 1 183 ? -11.954 9.265 22.177 1.00 90.12 183 TYR A CA 1
ATOM 1464 C C . TYR A 1 183 ? -12.148 10.225 23.345 1.00 90.12 183 TYR A C 1
ATOM 1466 O O . TYR A 1 183 ? -13.148 10.938 23.434 1.00 90.12 183 TYR A O 1
ATOM 1474 N N . ARG A 1 184 ? -11.163 10.255 24.236 1.00 89.56 184 ARG A N 1
ATOM 1475 C CA . ARG A 1 184 ? -11.115 11.153 25.388 1.00 89.56 184 ARG A CA 1
ATOM 1476 C C . ARG A 1 184 ? -9.747 11.805 25.464 1.00 89.56 184 ARG A C 1
ATOM 1478 O O . ARG A 1 184 ? -8.734 11.124 25.338 1.00 89.56 184 ARG A O 1
ATOM 1485 N N . ILE A 1 185 ? -9.709 13.108 25.698 1.00 87.62 185 ILE A N 1
ATOM 1486 C CA . ILE A 1 185 ? -8.462 13.856 25.895 1.00 87.62 185 ILE A CA 1
ATOM 1487 C C . ILE A 1 185 ? -8.131 13.826 27.394 1.00 87.62 185 ILE A C 1
ATOM 1489 O O . ILE A 1 185 ? -9.035 14.003 28.198 1.00 87.62 185 ILE A O 1
ATOM 1493 N N . SER A 1 186 ? -6.880 13.602 27.809 1.00 84.12 186 SER A N 1
ATOM 1494 C CA . SER A 1 186 ? -6.511 13.453 29.235 1.00 84.12 186 SER A CA 1
ATOM 1495 C C . SER A 1 186 ? -7.013 14.578 30.133 1.00 84.12 186 SER A C 1
ATOM 1497 O O . SER A 1 186 ? -7.396 14.338 31.274 1.00 84.12 186 SER A O 1
ATOM 1499 N N . ASP A 1 187 ? -7.034 15.792 29.594 1.00 76.56 187 ASP A N 1
ATOM 1500 C CA . ASP A 1 187 ? -7.370 17.007 30.332 1.00 76.56 187 ASP A CA 1
ATOM 1501 C C . ASP A 1 187 ? -8.877 17.313 30.271 1.00 76.56 187 ASP A C 1
ATOM 1503 O O . ASP A 1 187 ? -9.350 18.293 30.845 1.00 76.56 187 ASP A O 1
ATOM 1507 N N . ASN A 1 188 ? -9.645 16.464 29.580 1.00 75.38 188 ASN A N 1
ATOM 1508 C CA . ASN A 1 188 ? -11.084 16.567 29.429 1.00 75.38 188 ASN A CA 1
ATOM 1509 C C . ASN A 1 188 ? -11.743 15.209 29.710 1.00 75.38 188 ASN A C 1
ATOM 1511 O O . ASN A 1 188 ? -11.686 14.287 28.902 1.00 75.38 188 ASN A O 1
ATOM 1515 N N . ASN A 1 189 ? -12.446 15.093 30.836 1.00 72.31 189 ASN A N 1
ATOM 1516 C CA . ASN A 1 189 ? -13.136 13.859 31.240 1.00 72.31 189 ASN A CA 1
ATOM 1517 C C . ASN A 1 189 ? -14.407 13.547 30.421 1.00 72.31 189 ASN A C 1
ATOM 1519 O O . ASN A 1 189 ? -15.275 12.813 30.891 1.00 72.31 189 ASN A O 1
ATOM 1523 N N . GLN A 1 190 ? -14.539 14.105 29.220 1.00 85.88 190 GLN A N 1
ATOM 1524 C CA . GLN A 1 190 ? -15.660 13.867 28.328 1.00 85.88 190 GLN A CA 1
ATOM 1525 C C . GLN A 1 190 ? -15.277 12.876 27.231 1.00 85.88 190 GLN A C 1
ATOM 1527 O O . GLN A 1 190 ? -14.326 13.098 26.480 1.00 85.88 190 GLN A O 1
ATOM 1532 N N . ASP A 1 191 ? -16.074 11.821 27.108 1.00 89.25 191 ASP A N 1
ATOM 1533 C CA . ASP A 1 191 ? -15.999 10.892 25.989 1.00 89.25 191 ASP A CA 1
ATOM 1534 C C . ASP A 1 191 ? -16.657 11.521 24.757 1.00 89.25 191 ASP A C 1
ATOM 1536 O O . ASP A 1 191 ? -17.813 11.956 24.799 1.00 89.25 191 ASP A O 1
ATOM 1540 N N . ILE A 1 192 ? -15.910 11.585 23.657 1.00 89.88 192 ILE A N 1
ATOM 1541 C CA . ILE A 1 192 ? -16.354 12.184 22.401 1.00 89.88 192 ILE A CA 1
ATOM 1542 C C . ILE A 1 192 ? -16.494 11.072 21.357 1.00 89.88 192 ILE A C 1
ATOM 1544 O O . ILE A 1 192 ? -15.515 10.378 21.076 1.00 89.88 192 ILE A O 1
ATOM 1548 N N . PRO A 1 193 ? -17.682 10.872 20.761 1.00 90.25 193 PRO A N 1
ATOM 1549 C CA . PRO A 1 193 ? -17.857 9.880 19.711 1.00 90.25 193 PRO A CA 1
ATOM 1550 C C . PRO A 1 193 ? -17.116 10.286 18.437 1.00 90.25 193 PRO A C 1
ATOM 1552 O O . PRO A 1 193 ? -17.158 11.441 18.006 1.00 90.25 193 PRO A O 1
ATOM 1555 N N . MET A 1 194 ? -16.474 9.312 17.796 1.00 88.12 194 MET A N 1
ATOM 1556 C CA . MET A 1 194 ? -15.936 9.492 16.455 1.00 88.12 194 MET A CA 1
ATOM 1557 C C . MET A 1 194 ? -17.068 9.592 15.438 1.00 88.12 194 MET A C 1
ATOM 1559 O O . MET A 1 194 ? -18.022 8.819 15.453 1.00 88.12 194 MET A O 1
ATOM 1563 N N . THR A 1 195 ? -16.923 10.523 14.501 1.00 82.38 195 THR A N 1
ATOM 1564 C CA . THR A 1 195 ? -17.904 10.729 13.426 1.00 82.38 195 THR A CA 1
ATOM 1565 C C . THR A 1 195 ? -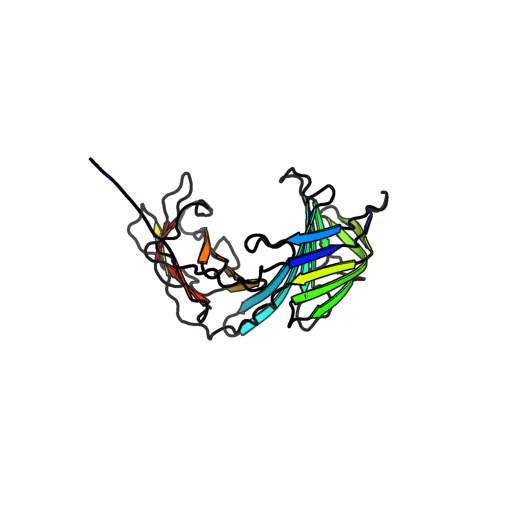17.879 9.628 12.367 1.00 82.38 195 THR A C 1
ATOM 1567 O O . THR A 1 195 ? -18.877 9.432 11.686 1.00 82.38 195 THR A O 1
ATOM 1570 N N . GLN A 1 196 ? -16.740 8.950 12.196 1.00 83.38 196 GLN A N 1
ATOM 1571 C CA . GLN A 1 196 ? -16.515 7.928 11.170 1.00 83.38 196 GLN A CA 1
ATOM 1572 C C . GLN A 1 196 ? -15.766 6.735 11.792 1.00 83.38 196 GLN A C 1
ATOM 1574 O O . GLN A 1 196 ? -14.539 6.684 11.727 1.00 83.38 196 GLN A O 1
ATOM 1579 N N . PRO A 1 197 ? -16.465 5.809 12.471 1.00 84.56 197 PRO A N 1
ATOM 1580 C CA . PRO A 1 197 ? -15.854 4.601 13.029 1.00 84.56 197 PRO A CA 1
ATOM 1581 C C . PRO A 1 197 ? -15.716 3.470 11.993 1.00 84.56 197 PRO A C 1
ATOM 1583 O O . PRO A 1 197 ? -15.043 2.475 12.254 1.00 84.56 197 PRO A O 1
ATOM 1586 N N . ASN A 1 198 ? -16.335 3.606 10.818 1.00 90.94 198 ASN A N 1
ATOM 1587 C CA . ASN A 1 198 ? -16.186 2.663 9.716 1.00 90.94 198 ASN A CA 1
ATOM 1588 C C . ASN A 1 198 ? -14.946 2.983 8.872 1.00 90.94 198 ASN A C 1
ATOM 1590 O O . ASN A 1 198 ? -14.499 4.131 8.787 1.00 90.94 198 ASN A O 1
ATOM 1594 N N . PHE A 1 199 ? -14.391 1.969 8.215 1.00 91.00 199 PHE A N 1
ATOM 1595 C CA . PHE A 1 199 ? -13.292 2.164 7.284 1.00 91.00 199 PHE A CA 1
ATOM 1596 C C . PHE A 1 199 ? -13.764 2.881 6.029 1.00 91.00 199 PHE A C 1
ATOM 1598 O O . PHE A 1 199 ? -14.727 2.491 5.378 1.00 91.00 199 PHE A O 1
ATOM 1605 N N . ARG A 1 200 ? -13.000 3.896 5.642 1.00 91.88 200 ARG A N 1
ATOM 1606 C CA . ARG A 1 200 ? -13.081 4.514 4.326 1.00 91.88 200 ARG A CA 1
ATOM 1607 C C . ARG A 1 200 ? -12.129 3.855 3.339 1.00 91.88 200 ARG A C 1
ATOM 1609 O O . ARG A 1 200 ? -12.456 3.738 2.162 1.00 91.88 200 ARG A O 1
ATOM 1616 N N . PHE A 1 201 ? -10.972 3.404 3.815 1.00 93.12 201 PHE A N 1
ATOM 1617 C CA . PHE A 1 201 ? -10.029 2.637 3.017 1.00 93.12 201 PHE A CA 1
ATOM 1618 C C . PHE A 1 201 ? -9.493 1.439 3.778 1.00 93.12 201 PHE A C 1
ATOM 1620 O O . PHE A 1 201 ? -9.175 1.516 4.966 1.00 93.12 201 PHE A O 1
ATOM 1627 N N . TYR A 1 202 ? -9.304 0.358 3.037 1.00 94.75 202 TYR A N 1
ATOM 1628 C CA . TYR A 1 202 ? -8.584 -0.817 3.482 1.00 94.75 202 TYR A CA 1
ATOM 1629 C C . TYR A 1 202 ? -7.598 -1.246 2.405 1.00 94.75 202 TYR A C 1
ATOM 1631 O O . TYR A 1 202 ? -7.929 -1.262 1.218 1.00 94.75 202 TYR A O 1
ATOM 1639 N N . SER A 1 203 ? -6.395 -1.627 2.814 1.00 95.50 203 SER A N 1
ATOM 1640 C CA . SER A 1 203 ? -5.482 -2.351 1.946 1.00 95.50 203 SER A CA 1
ATOM 1641 C C . SER A 1 203 ? -4.936 -3.599 2.608 1.00 95.50 203 SER A C 1
ATOM 1643 O O . SER A 1 203 ? -4.626 -3.627 3.802 1.00 95.50 203 SER A O 1
ATOM 1645 N N . PHE A 1 204 ? -4.805 -4.637 1.791 1.00 95.75 204 PHE A N 1
ATOM 1646 C CA . PHE A 1 204 ? -4.165 -5.885 2.155 1.00 95.75 204 PHE A CA 1
ATOM 1647 C C . PHE A 1 204 ? -2.992 -6.149 1.234 1.00 95.75 204 PHE A C 1
ATOM 1649 O O . PHE A 1 204 ? -3.163 -6.257 0.018 1.00 95.75 204 PHE A O 1
ATOM 1656 N N . THR A 1 205 ? -1.810 -6.279 1.818 1.00 95.00 205 THR A N 1
ATOM 1657 C CA . THR A 1 205 ? -0.565 -6.389 1.073 1.00 95.00 205 THR A CA 1
ATOM 1658 C C . THR A 1 205 ? 0.111 -7.723 1.333 1.00 95.00 205 THR A C 1
ATOM 1660 O O . THR A 1 205 ? 0.308 -8.139 2.480 1.00 95.00 205 THR A O 1
ATOM 1663 N N . ASN A 1 206 ? 0.509 -8.368 0.235 1.00 93.00 206 ASN A N 1
ATOM 1664 C CA . ASN A 1 206 ? 1.091 -9.700 0.189 1.00 93.00 206 ASN A CA 1
ATOM 1665 C C . ASN A 1 206 ? 0.171 -10.704 0.900 1.00 93.00 206 ASN A C 1
ATOM 1667 O O . ASN A 1 206 ? -0.834 -11.128 0.334 1.00 93.00 206 ASN A O 1
ATOM 1671 N N . HIS A 1 207 ? 0.490 -11.078 2.136 1.00 89.12 207 HIS A N 1
ATOM 1672 C CA . HIS A 1 207 ? -0.257 -12.078 2.902 1.00 89.12 207 HIS A CA 1
ATOM 1673 C C . HIS A 1 207 ? -0.398 -11.730 4.395 1.00 89.12 207 HIS A C 1
ATOM 1675 O O . HIS A 1 207 ? -0.977 -12.510 5.148 1.00 89.12 207 HIS A O 1
ATOM 1681 N N . ASN A 1 208 ? 0.147 -10.598 4.849 1.00 90.25 208 ASN A N 1
ATOM 1682 C CA . ASN A 1 208 ? 0.316 -10.327 6.277 1.00 90.25 208 ASN A CA 1
ATOM 1683 C C . ASN A 1 208 ? 0.178 -8.860 6.694 1.00 90.25 208 ASN A C 1
ATOM 1685 O O . ASN A 1 208 ? 0.042 -8.612 7.894 1.00 90.25 208 ASN A O 1
ATOM 1689 N N . ILE A 1 209 ? 0.237 -7.904 5.765 1.00 93.00 209 ILE A N 1
ATOM 1690 C CA . ILE A 1 209 ? 0.161 -6.480 6.092 1.00 93.00 209 ILE A CA 1
ATOM 1691 C C . ILE A 1 209 ? -1.250 -5.985 5.793 1.00 93.00 209 ILE A C 1
ATOM 1693 O O . ILE A 1 209 ? -1.728 -6.112 4.668 1.00 93.00 209 ILE A O 1
ATOM 1697 N N . ASN A 1 210 ? -1.894 -5.381 6.789 1.00 94.75 210 ASN A N 1
ATOM 1698 C CA . ASN A 1 210 ? -3.163 -4.679 6.607 1.00 94.75 210 ASN A CA 1
ATOM 1699 C C . ASN A 1 210 ? -2.976 -3.201 6.929 1.00 94.75 210 ASN A C 1
ATOM 1701 O O . ASN A 1 210 ? -2.280 -2.876 7.896 1.00 94.75 210 ASN A O 1
ATOM 1705 N N . ARG A 1 211 ? -3.637 -2.322 6.179 1.00 95.12 211 ARG A N 1
ATOM 1706 C CA . ARG A 1 211 ? -3.768 -0.903 6.521 1.00 95.12 211 ARG A CA 1
ATOM 1707 C C . ARG A 1 211 ? -5.233 -0.503 6.472 1.00 95.12 211 ARG A C 1
ATOM 1709 O O . ARG A 1 211 ? -5.938 -0.865 5.536 1.00 95.12 211 ARG A O 1
ATOM 1716 N N . PHE A 1 212 ? -5.664 0.248 7.471 1.00 94.50 212 PHE A N 1
ATOM 1717 C CA . PHE A 1 212 ? -7.033 0.724 7.624 1.00 94.50 212 PHE A CA 1
ATOM 1718 C C . PHE A 1 212 ? -7.017 2.228 7.810 1.00 94.50 212 PHE A C 1
ATOM 1720 O O . PHE A 1 212 ? -6.151 2.743 8.518 1.00 94.50 212 PHE A O 1
ATOM 1727 N N . ILE A 1 213 ? -7.972 2.913 7.192 1.00 93.44 213 ILE A N 1
ATOM 1728 C CA . ILE A 1 213 ? -8.156 4.353 7.334 1.00 93.44 213 ILE A CA 1
ATOM 1729 C C . ILE A 1 213 ? -9.650 4.654 7.435 1.00 93.44 213 ILE A C 1
ATOM 1731 O O . ILE A 1 213 ? -10.423 4.181 6.603 1.00 93.44 213 ILE A O 1
ATOM 1735 N N . THR A 1 214 ? -10.063 5.466 8.407 1.00 91.62 214 THR A N 1
ATOM 1736 C CA . THR A 1 214 ? -11.480 5.829 8.613 1.00 91.62 214 THR A CA 1
ATOM 1737 C C . THR A 1 214 ? -11.945 7.079 7.857 1.00 91.62 214 THR A C 1
ATOM 1739 O O . THR A 1 214 ? -13.140 7.250 7.646 1.00 91.62 214 THR A O 1
ATOM 1742 N N . SER A 1 215 ? -11.036 7.950 7.402 1.00 86.75 215 SER A N 1
ATOM 1743 C CA . SER A 1 215 ? -11.384 9.156 6.632 1.00 86.75 215 SER A CA 1
ATOM 1744 C C . SER A 1 215 ? -10.387 9.449 5.505 1.00 86.75 215 SER A C 1
ATOM 1746 O O . SER A 1 215 ? -9.219 9.076 5.568 1.00 86.75 215 SER A O 1
ATOM 1748 N N . LYS A 1 216 ? -10.838 10.157 4.459 1.00 78.44 216 LYS A N 1
ATOM 1749 C CA . LYS A 1 216 ? -9.964 10.684 3.393 1.00 78.44 216 LYS A CA 1
ATOM 1750 C C . LYS A 1 216 ? -9.192 11.937 3.813 1.00 78.44 216 LYS A C 1
ATOM 1752 O O . LYS A 1 216 ? -8.315 12.376 3.075 1.00 78.44 216 LYS A O 1
ATOM 1757 N N . SER A 1 217 ? -9.549 12.541 4.943 1.00 79.94 217 SER A N 1
ATOM 1758 C CA . SER A 1 217 ? -9.082 13.863 5.337 1.00 79.94 217 SER A CA 1
ATOM 1759 C C . SER A 1 217 ? -8.594 13.859 6.776 1.00 79.94 217 SER A C 1
ATOM 1761 O O . SER A 1 217 ? -9.339 13.521 7.690 1.00 79.94 217 SER A O 1
ATOM 1763 N N . ILE A 1 218 ? -7.364 14.328 6.985 1.00 71.56 218 ILE A N 1
ATOM 1764 C CA . ILE A 1 218 ? -6.809 14.589 8.323 1.00 71.56 218 ILE A CA 1
ATOM 1765 C C . ILE A 1 218 ? -7.519 15.743 9.052 1.00 71.56 218 ILE A C 1
ATOM 1767 O O . ILE A 1 218 ? -7.224 16.016 10.208 1.00 71.56 218 ILE A O 1
ATOM 1771 N N . PHE A 1 219 ? -8.427 16.449 8.369 1.00 72.88 219 PHE A N 1
ATOM 1772 C CA . PHE A 1 219 ? -9.255 17.509 8.946 1.00 72.88 219 PHE A CA 1
ATOM 1773 C C . PHE A 1 219 ? -10.538 16.981 9.607 1.00 72.88 219 PHE A C 1
ATOM 1775 O O . PHE A 1 219 ? -11.235 17.731 10.293 1.00 72.88 219 PHE A O 1
ATOM 1782 N N . GLU A 1 220 ? -10.849 15.703 9.397 1.00 78.12 220 GLU A N 1
ATOM 1783 C CA . GLU A 1 220 ? -11.905 14.957 10.080 1.00 78.12 220 GLU A CA 1
ATOM 1784 C C . GLU A 1 220 ? -11.288 14.049 11.159 1.00 78.12 220 GLU A C 1
ATOM 1786 O O . GLU A 1 220 ? -10.070 14.021 11.321 1.00 78.12 220 GLU A O 1
ATOM 1791 N N . ASN A 1 221 ? -12.110 13.280 11.889 1.00 80.06 221 ASN A N 1
ATOM 1792 C CA . ASN A 1 221 ? -11.597 12.219 12.762 1.00 80.06 221 ASN A CA 1
ATOM 1793 C C . ASN A 1 221 ? -10.913 11.154 11.883 1.00 80.06 221 ASN A C 1
ATOM 1795 O O . ASN A 1 221 ? -11.579 10.276 11.325 1.00 80.06 221 ASN A O 1
ATOM 1799 N N . PHE A 1 222 ? -9.595 11.255 11.731 1.00 87.88 222 PHE A N 1
ATOM 1800 C CA . PHE A 1 222 ? -8.785 10.360 10.911 1.00 87.88 222 PHE A CA 1
ATOM 1801 C C . PHE A 1 222 ? -8.081 9.364 11.817 1.00 87.88 222 PHE A C 1
ATOM 1803 O O . PHE A 1 222 ? -7.248 9.751 12.630 1.00 87.88 222 PHE A O 1
ATOM 1810 N N . LEU A 1 223 ? -8.393 8.083 11.657 1.00 91.31 223 LEU A N 1
ATOM 1811 C CA . LEU A 1 223 ? -7.696 6.987 12.310 1.00 91.31 223 LEU A CA 1
ATOM 1812 C C . LEU A 1 223 ? -7.023 6.139 11.238 1.00 91.31 223 LEU A C 1
ATOM 1814 O O . LEU A 1 223 ? -7.698 5.616 10.351 1.00 91.31 223 LEU A O 1
ATOM 1818 N N . TYR A 1 224 ? -5.707 5.987 11.341 1.00 92.62 224 TYR A N 1
ATOM 1819 C CA . TYR A 1 224 ? -4.935 5.029 10.560 1.00 92.62 224 TYR A CA 1
ATOM 1820 C C . TYR A 1 224 ? -4.463 3.901 11.468 1.00 92.62 224 TYR A C 1
ATOM 1822 O O . TYR A 1 224 ? -3.990 4.139 12.580 1.00 92.62 224 TYR A O 1
ATOM 1830 N N . ILE A 1 225 ? -4.544 2.669 10.973 1.00 93.38 225 ILE A N 1
ATOM 1831 C CA . ILE A 1 225 ? -4.075 1.474 11.676 1.00 93.38 225 ILE A CA 1
ATOM 1832 C C . ILE A 1 225 ? -3.295 0.610 10.693 1.00 93.38 225 ILE A C 1
ATOM 1834 O O . ILE A 1 225 ? -3.785 0.311 9.604 1.00 93.38 225 ILE A O 1
ATOM 1838 N N . LYS A 1 226 ? -2.118 0.135 11.098 1.00 92.81 226 LYS A N 1
ATOM 1839 C CA . LYS A 1 226 ? -1.350 -0.879 10.369 1.00 92.81 226 LYS A CA 1
ATOM 1840 C C . LYS A 1 226 ? -1.215 -2.130 11.214 1.00 92.81 226 LYS A C 1
ATOM 1842 O O . LYS A 1 226 ? -0.839 -2.053 12.384 1.00 92.81 226 LYS A O 1
ATOM 1847 N N . THR A 1 227 ? -1.441 -3.288 10.607 1.00 91.69 227 THR A N 1
ATOM 1848 C CA . THR A 1 227 ? -1.120 -4.584 11.215 1.00 91.69 227 THR A CA 1
ATOM 1849 C C . THR A 1 227 ? -0.089 -5.327 10.381 1.00 91.69 227 THR A C 1
ATOM 1851 O O . THR A 1 227 ? -0.031 -5.160 9.162 1.00 91.69 227 THR A O 1
ATOM 1854 N N . ILE A 1 228 ? 0.722 -6.143 11.046 1.00 90.00 228 ILE A N 1
ATOM 1855 C CA . ILE A 1 228 ? 1.664 -7.076 10.429 1.00 90.00 228 ILE A CA 1
ATOM 1856 C C . ILE A 1 228 ? 1.466 -8.419 11.122 1.00 90.00 228 ILE A C 1
ATOM 1858 O O . ILE A 1 228 ? 1.527 -8.496 12.346 1.00 90.00 228 ILE A O 1
ATOM 1862 N N . ASN A 1 229 ? 1.204 -9.477 10.353 1.00 88.94 229 ASN A N 1
ATOM 1863 C CA . ASN A 1 229 ? 0.884 -10.806 10.887 1.00 88.94 229 ASN A CA 1
ATOM 1864 C C . ASN A 1 229 ? -0.281 -10.768 11.894 1.00 88.94 229 ASN A C 1
ATOM 1866 O O . ASN A 1 229 ? -0.233 -11.406 12.941 1.00 88.94 229 ASN A O 1
ATOM 1870 N N . SER A 1 230 ? -1.311 -9.976 11.582 1.00 89.31 230 SER A N 1
ATOM 1871 C CA . SER A 1 230 ? -2.488 -9.743 12.434 1.00 89.31 230 SER A CA 1
ATOM 1872 C C . SER A 1 230 ? -2.205 -9.081 13.789 1.00 89.31 230 SER A C 1
ATOM 1874 O O . SER A 1 230 ? -3.110 -8.954 14.611 1.00 89.31 230 SER A O 1
ATOM 1876 N N . ILE A 1 231 ? -0.979 -8.614 14.021 1.00 88.94 231 ILE A N 1
ATOM 1877 C CA . ILE A 1 231 ? -0.606 -7.839 15.202 1.00 88.94 231 ILE A CA 1
ATOM 1878 C C . ILE A 1 231 ? -0.612 -6.370 14.805 1.00 88.94 231 ILE A C 1
ATOM 1880 O O . ILE A 1 231 ? 0.004 -5.988 13.807 1.00 88.94 231 ILE A O 1
ATOM 1884 N N . VAL A 1 232 ? -1.314 -5.534 15.568 1.00 89.06 232 VAL A N 1
ATOM 1885 C CA . VAL A 1 232 ? -1.286 -4.085 15.353 1.00 89.06 232 VAL A CA 1
ATOM 1886 C C . VAL A 1 232 ? 0.149 -3.602 15.574 1.00 89.06 232 VAL A C 1
ATOM 1888 O O . VAL A 1 232 ? 0.806 -3.974 16.543 1.00 89.06 232 VAL A O 1
ATOM 1891 N N . ASN A 1 233 ? 0.667 -2.829 14.629 1.00 86.12 233 ASN A N 1
ATOM 1892 C CA . ASN A 1 233 ? 2.049 -2.357 14.621 1.00 86.12 233 ASN A CA 1
ATOM 1893 C C . ASN A 1 233 ? 2.116 -0.833 14.754 1.00 86.12 233 ASN A C 1
ATOM 1895 O O . ASN A 1 233 ? 3.021 -0.312 15.399 1.00 86.12 233 ASN A O 1
ATOM 1899 N N . GLU A 1 234 ? 1.132 -0.135 14.192 1.00 88.06 234 GLU A N 1
ATOM 1900 C CA . GLU A 1 234 ? 1.122 1.318 14.067 1.00 88.06 234 GLU A CA 1
ATOM 1901 C C . GLU A 1 234 ? -0.314 1.829 14.179 1.00 88.06 234 GLU A C 1
ATOM 1903 O O . GLU A 1 234 ? -1.231 1.225 13.614 1.00 88.06 234 GLU A O 1
ATOM 1908 N N . VAL A 1 235 ? -0.500 2.935 14.897 1.00 89.31 235 VAL A N 1
ATOM 1909 C CA . VAL A 1 235 ? -1.774 3.647 15.005 1.00 89.31 235 VAL A CA 1
ATOM 1910 C C . VAL A 1 235 ? -1.480 5.137 14.983 1.00 89.31 235 VAL A C 1
ATOM 1912 O O . VAL A 1 235 ? -0.599 5.593 15.714 1.00 89.31 235 VAL A O 1
ATOM 1915 N N . TRP A 1 236 ? -2.237 5.864 14.170 1.00 88.06 236 TRP A N 1
ATOM 1916 C CA . TRP A 1 236 ? -2.210 7.318 14.117 1.00 88.06 236 TRP A CA 1
ATOM 1917 C C . TRP A 1 236 ? -3.620 7.862 14.219 1.00 88.06 236 TRP A C 1
ATOM 1919 O O . TRP A 1 236 ? -4.543 7.297 13.626 1.00 88.06 236 TRP A O 1
ATOM 1929 N N . TYR A 1 237 ? -3.771 8.981 14.914 1.00 87.44 237 TYR A N 1
ATOM 1930 C CA . TYR A 1 237 ? -5.050 9.661 15.025 1.00 87.44 237 TYR A CA 1
ATOM 1931 C C . TYR A 1 237 ? -4.899 11.166 14.840 1.00 87.44 237 TYR A C 1
ATOM 1933 O O . TYR A 1 237 ? -3.932 11.748 15.332 1.00 87.44 237 TYR A O 1
ATOM 1941 N N . ALA A 1 238 ? -5.861 11.791 14.166 1.00 84.38 238 ALA A N 1
ATOM 1942 C CA . ALA A 1 238 ? -5.993 13.241 14.090 1.00 84.38 238 ALA A CA 1
ATOM 1943 C C . ALA A 1 238 ? -7.388 13.667 14.569 1.00 84.38 238 ALA A C 1
ATOM 1945 O O . ALA A 1 238 ? -8.404 13.099 14.158 1.00 84.38 238 ALA A O 1
ATOM 1946 N N . ILE A 1 239 ? -7.419 14.671 15.449 1.00 77.88 239 ILE A N 1
ATOM 1947 C CA . ILE A 1 239 ? -8.650 15.281 15.961 1.00 77.88 239 ILE A CA 1
ATOM 1948 C C . ILE A 1 239 ? -9.188 16.306 14.932 1.00 77.88 239 ILE A C 1
ATOM 1950 O O . ILE A 1 239 ? -8.396 17.046 14.347 1.00 77.88 239 ILE A O 1
ATOM 1954 N N . PRO A 1 240 ? -10.519 16.430 14.748 1.00 73.31 240 PRO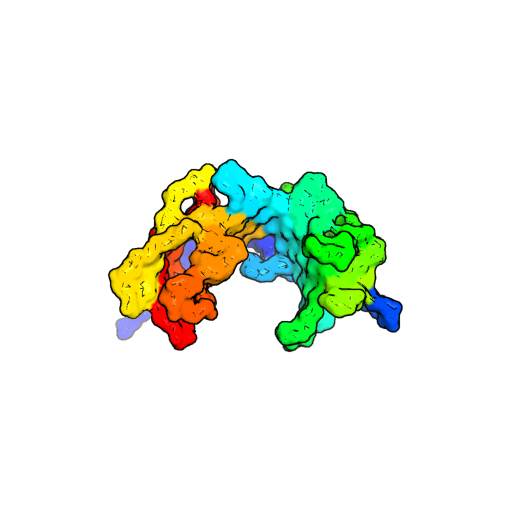 A N 1
ATOM 1955 C CA . PRO A 1 240 ? -11.136 17.436 13.888 1.00 73.31 240 PRO A CA 1
ATOM 1956 C C . PRO A 1 240 ? -10.801 18.877 14.297 1.00 73.31 240 PRO A C 1
ATOM 1958 O O . PRO A 1 240 ? -10.820 19.222 15.480 1.00 73.31 240 PRO A O 1
ATOM 1961 N N . ILE A 1 241 ? -10.638 19.759 13.302 1.00 65.19 241 ILE A N 1
ATOM 1962 C CA . ILE A 1 241 ? -10.249 21.179 13.476 1.00 65.19 241 ILE A CA 1
ATOM 1963 C C . ILE A 1 241 ? -11.218 21.988 14.371 1.00 65.19 241 ILE A C 1
ATOM 1965 O O . ILE A 1 241 ? -10.845 23.012 14.939 1.00 65.19 241 ILE A O 1
ATOM 1969 N N . GLY A 1 242 ? -12.461 21.542 14.558 1.00 60.94 242 GLY A N 1
ATOM 1970 C CA . GLY A 1 242 ? -13.487 22.288 15.298 1.00 60.94 242 GLY A CA 1
ATOM 1971 C C . GLY A 1 242 ? -13.328 22.339 16.824 1.00 60.94 242 GLY A C 1
ATOM 1972 O O . GLY A 1 242 ? -14.064 23.080 17.470 1.00 60.94 242 GLY A O 1
ATOM 1973 N N . LEU A 1 243 ? -12.400 21.578 17.415 1.00 62.75 243 LEU A N 1
ATOM 1974 C CA . LEU A 1 243 ? -12.256 21.471 18.877 1.00 62.75 243 LEU A CA 1
ATOM 1975 C C . LEU A 1 243 ? -11.248 22.451 19.496 1.00 62.75 243 LEU A C 1
ATOM 1977 O O . LEU A 1 243 ? -10.939 22.344 20.680 1.00 62.75 243 LEU A O 1
ATOM 1981 N N . GLY A 1 244 ? -10.732 23.410 18.719 1.00 58.22 244 GLY A N 1
ATOM 1982 C CA . GLY A 1 244 ? -9.791 24.426 19.212 1.00 58.22 244 GLY A CA 1
ATOM 1983 C C . GLY A 1 244 ? -8.390 23.892 19.534 1.00 58.22 244 GLY A C 1
ATOM 1984 O O . GLY A 1 244 ? -7.558 24.634 20.051 1.00 58.22 244 GLY A O 1
ATOM 1985 N N . LEU A 1 245 ? -8.117 22.624 19.215 1.00 62.31 245 LEU A N 1
ATOM 1986 C CA . LEU A 1 245 ? -6.786 22.033 19.283 1.00 62.31 245 LEU A CA 1
ATOM 1987 C C . LEU A 1 245 ? -6.045 22.252 17.954 1.00 62.31 245 LEU A C 1
ATOM 1989 O O . LEU A 1 245 ? -6.674 22.200 16.893 1.00 62.31 245 LEU A O 1
ATOM 1993 N N . PRO A 1 246 ? -4.721 22.487 17.983 1.00 57.56 246 PRO A N 1
ATOM 1994 C CA . PRO A 1 246 ? -3.906 22.497 16.775 1.00 57.56 246 PRO A CA 1
ATOM 1995 C C . PRO A 1 246 ? -4.044 21.181 16.007 1.00 57.56 246 PRO A C 1
ATOM 1997 O O . PRO A 1 246 ? -4.239 20.125 16.608 1.00 57.56 246 PRO A O 1
ATOM 2000 N N . LEU A 1 247 ? -3.883 21.244 14.684 1.00 62.31 247 LEU A N 1
ATOM 2001 C CA . LEU A 1 247 ? -3.693 20.058 13.855 1.00 62.31 247 LEU A CA 1
ATOM 2002 C C . LEU A 1 247 ? -2.429 19.337 14.317 1.00 62.31 247 LEU A C 1
ATOM 2004 O O . LEU A 1 247 ? -1.318 19.719 13.952 1.00 62.31 247 LEU A O 1
ATOM 2008 N N . SER A 1 248 ? -2.600 18.315 15.140 1.00 61.38 248 SER A N 1
ATOM 2009 C CA . SER A 1 248 ? -1.518 17.446 15.549 1.00 61.38 248 SER A CA 1
ATOM 2010 C C . SER A 1 248 ? -1.895 16.002 15.262 1.00 61.38 248 SER A C 1
ATOM 2012 O O . SER A 1 248 ? -3.063 15.618 15.210 1.00 61.38 248 SER A O 1
ATOM 2014 N N . ILE A 1 249 ? -0.873 15.227 14.941 1.00 68.62 249 ILE A N 1
ATOM 2015 C CA . ILE A 1 249 ? -0.996 13.819 14.625 1.00 68.62 249 ILE A CA 1
ATOM 2016 C C . ILE A 1 249 ? -0.473 13.084 15.856 1.00 68.62 249 ILE A C 1
ATOM 2018 O O . ILE A 1 249 ? 0.685 13.256 16.235 1.00 68.62 249 ILE A O 1
ATOM 2022 N N . TRP A 1 250 ? -1.335 12.309 16.508 1.00 70.06 250 TRP A N 1
ATOM 2023 C CA . TRP A 1 250 ? -0.941 11.493 17.649 1.00 70.06 250 TRP A CA 1
ATOM 2024 C C . TRP A 1 250 ? -0.430 10.156 17.147 1.00 70.06 250 TRP A C 1
ATOM 2026 O O . TRP A 1 250 ? -1.123 9.459 16.405 1.00 70.06 250 TRP A O 1
ATOM 2036 N N . GLU A 1 251 ? 0.779 9.810 17.569 1.00 68.69 251 GLU A N 1
ATOM 2037 C CA . GLU A 1 251 ? 1.470 8.597 17.159 1.00 68.69 251 GLU A CA 1
ATOM 2038 C C . GLU A 1 251 ? 1.801 7.732 18.365 1.00 68.69 251 GLU A C 1
ATOM 2040 O O . GLU A 1 251 ? 1.860 8.192 19.509 1.00 68.69 251 GLU A O 1
ATOM 2045 N N . ARG A 1 252 ? 2.083 6.457 18.110 1.00 66.00 252 ARG A N 1
ATOM 2046 C CA . ARG A 1 252 ? 2.723 5.616 19.115 1.00 66.00 252 ARG A CA 1
ATOM 2047 C C . ARG A 1 252 ? 4.202 5.443 18.800 1.00 66.00 252 ARG A C 1
ATOM 2049 O O . ARG A 1 252 ? 4.548 4.956 17.729 1.00 66.00 252 ARG A O 1
ATOM 2056 N N . LYS A 1 253 ? 5.071 5.693 19.788 1.00 54.78 253 LYS A N 1
ATOM 2057 C CA . LYS A 1 253 ? 6.487 5.291 19.717 1.00 54.78 253 LYS A CA 1
ATOM 2058 C C . LYS A 1 253 ? 6.596 3.772 19.506 1.00 54.78 253 LYS A C 1
ATOM 2060 O O . LYS A 1 253 ? 6.041 2.984 20.276 1.00 54.78 253 LYS A O 1
ATOM 2065 N N . SER A 1 254 ? 7.350 3.379 18.480 1.00 52.34 254 SER A N 1
ATOM 2066 C CA . SER A 1 254 ? 7.412 2.047 17.849 1.00 52.34 254 SER A CA 1
ATOM 2067 C C . SER A 1 254 ? 7.810 0.854 18.737 1.00 52.34 254 SER A C 1
ATOM 2069 O O . SER A 1 254 ? 7.824 -0.272 18.253 1.00 52.34 254 SER A O 1
ATOM 2071 N N . ASN A 1 255 ? 8.116 1.051 20.024 1.00 45.44 255 ASN A N 1
ATOM 2072 C CA . ASN A 1 255 ? 8.772 0.037 20.865 1.00 45.44 255 ASN A CA 1
ATOM 2073 C C . ASN A 1 255 ? 7.979 -0.394 22.110 1.00 45.44 255 ASN A C 1
ATOM 2075 O O . ASN A 1 255 ? 8.520 -1.081 22.973 1.00 45.44 255 ASN A O 1
ATOM 2079 N N . THR A 1 256 ? 6.710 -0.009 22.246 1.00 47.44 256 THR A N 1
ATOM 2080 C CA . THR A 1 256 ? 5.872 -0.494 23.357 1.00 47.44 256 THR A CA 1
ATOM 2081 C C . THR A 1 256 ? 5.072 -1.730 22.936 1.00 47.44 256 THR A C 1
ATOM 2083 O O . THR A 1 256 ? 4.753 -1.921 21.768 1.00 47.44 256 THR A O 1
ATOM 2086 N N . ASN A 1 257 ? 4.710 -2.615 23.857 1.00 50.78 257 ASN A N 1
ATOM 2087 C CA . ASN A 1 257 ? 3.734 -3.669 23.568 1.00 50.78 257 ASN A CA 1
ATOM 2088 C C . ASN A 1 257 ? 2.368 -2.992 23.332 1.00 50.78 257 ASN A C 1
ATOM 2090 O O . ASN A 1 257 ? 2.028 -2.099 24.110 1.00 50.78 257 ASN A O 1
ATOM 2094 N N . ILE A 1 258 ? 1.626 -3.297 22.256 1.00 63.56 258 ILE A N 1
ATOM 2095 C CA . ILE A 1 258 ? 0.259 -2.755 22.070 1.00 63.56 258 ILE A CA 1
ATOM 2096 C C . ILE A 1 258 ? -0.675 -3.521 23.002 1.00 63.56 258 ILE A C 1
ATOM 2098 O O . ILE A 1 258 ? -1.500 -4.326 22.579 1.00 63.56 258 ILE A O 1
ATOM 2102 N N . GLY A 1 259 ? -0.505 -3.301 24.306 1.00 66.19 259 GLY A N 1
ATOM 2103 C CA . GLY A 1 259 ? -1.552 -3.623 25.256 1.00 66.19 259 GLY A CA 1
ATOM 2104 C C . GLY A 1 259 ? -2.803 -2.863 24.830 1.00 66.19 259 GLY A C 1
ATOM 2105 O O . GLY A 1 259 ? -2.718 -1.693 24.460 1.00 66.19 259 GLY A O 1
ATOM 2106 N N . ASN A 1 260 ? -3.944 -3.542 24.854 1.00 84.25 260 ASN A N 1
ATOM 2107 C CA . ASN A 1 260 ? -5.263 -2.953 24.648 1.00 84.25 260 ASN A CA 1
ATOM 2108 C C . ASN A 1 260 ? -5.679 -2.594 23.214 1.00 84.25 260 ASN A C 1
ATOM 2110 O O . ASN A 1 260 ? -6.661 -1.870 23.034 1.00 84.25 260 ASN A O 1
ATOM 2114 N N . ILE A 1 261 ? -5.005 -3.134 22.199 1.00 91.19 261 ILE A N 1
ATOM 2115 C CA . ILE A 1 261 ? -5.600 -3.217 20.862 1.00 91.19 261 ILE A CA 1
ATOM 2116 C C . ILE A 1 261 ? -5.605 -4.670 20.412 1.00 91.19 261 ILE A C 1
ATOM 2118 O O . ILE A 1 261 ? -4.623 -5.390 20.580 1.00 91.19 261 ILE A O 1
ATOM 2122 N N . SER A 1 262 ? -6.713 -5.102 19.820 1.00 91.81 262 SER A N 1
ATOM 2123 C CA . SER A 1 262 ? -6.806 -6.400 19.156 1.00 91.81 262 SER A CA 1
ATOM 2124 C C . SER A 1 262 ? -7.329 -6.232 17.739 1.00 91.81 262 SER A C 1
ATOM 2126 O O . SER A 1 262 ? -8.193 -5.397 17.483 1.00 91.81 262 SER A O 1
ATOM 2128 N N . PHE A 1 263 ? -6.807 -7.038 16.819 1.00 93.12 263 PHE A N 1
ATOM 2129 C CA . PHE A 1 263 ? -7.288 -7.110 15.447 1.00 93.12 263 PHE A CA 1
ATOM 2130 C C . PHE A 1 263 ? -7.880 -8.492 15.180 1.00 93.12 263 PHE A C 1
ATOM 2132 O O . PHE A 1 263 ? -7.256 -9.514 15.467 1.00 93.12 263 PHE A O 1
ATOM 2139 N N . ASN A 1 264 ? -9.087 -8.515 14.618 1.00 91.94 264 ASN A N 1
ATOM 2140 C CA . ASN A 1 264 ? -9.741 -9.727 14.154 1.00 91.94 264 ASN A CA 1
ATOM 2141 C C . ASN A 1 264 ? -9.642 -9.795 12.618 1.00 91.94 264 ASN A C 1
ATOM 2143 O O . ASN A 1 264 ? -10.366 -9.063 11.942 1.00 91.94 264 ASN A O 1
ATOM 2147 N N . PRO A 1 265 ? -8.809 -10.687 12.051 1.00 89.25 265 PRO A N 1
ATOM 2148 C CA . PRO A 1 265 ? -8.625 -10.787 10.604 1.00 89.25 265 PRO A CA 1
ATOM 2149 C C . PRO A 1 265 ? -9.835 -11.365 9.858 1.00 89.25 265 PRO A C 1
ATOM 2151 O O . PRO A 1 265 ? -9.902 -11.226 8.643 1.00 89.25 265 PRO A O 1
ATOM 2154 N N . ILE A 1 266 ? -10.781 -12.010 10.551 1.00 87.81 266 ILE A N 1
ATOM 2155 C CA . ILE A 1 266 ? -11.980 -12.594 9.929 1.00 87.81 266 ILE A CA 1
ATOM 2156 C C . ILE A 1 266 ? -13.008 -11.497 9.648 1.00 87.81 266 ILE A C 1
ATOM 2158 O O . ILE A 1 266 ? -13.526 -11.394 8.542 1.00 87.81 266 ILE A O 1
ATOM 2162 N N . ASN A 1 267 ? -13.272 -10.656 10.649 1.00 89.31 267 ASN A N 1
ATOM 2163 C CA . ASN A 1 267 ? -14.262 -9.580 10.546 1.00 89.31 267 ASN A CA 1
ATOM 2164 C C . ASN A 1 267 ? -13.639 -8.244 10.115 1.00 89.31 267 ASN A C 1
ATOM 2166 O O . ASN A 1 267 ? -14.349 -7.254 9.973 1.00 89.31 267 ASN A O 1
ATOM 2170 N N . LEU A 1 268 ? -12.313 -8.209 9.963 1.00 92.06 268 LEU A N 1
ATOM 2171 C CA . LEU A 1 268 ? -11.510 -7.008 9.744 1.00 92.06 268 LEU A CA 1
ATOM 2172 C C . LEU A 1 268 ? -11.721 -5.924 10.817 1.00 92.06 268 LEU A C 1
ATOM 2174 O O . LEU A 1 268 ? -11.509 -4.751 10.558 1.00 92.06 268 LEU A O 1
ATOM 2178 N N . THR A 1 269 ? -12.105 -6.284 12.040 1.00 94.06 269 THR A N 1
ATOM 2179 C CA . THR A 1 269 ? -12.372 -5.300 13.101 1.00 94.06 269 THR A CA 1
ATOM 2180 C C . THR A 1 269 ? -11.147 -5.050 13.964 1.00 94.06 269 THR A C 1
ATOM 2182 O O . THR A 1 269 ? -10.433 -5.995 14.317 1.00 94.06 269 THR A O 1
ATOM 2185 N N . VAL A 1 270 ? -10.955 -3.805 14.394 1.00 94.75 270 VAL A N 1
ATOM 2186 C CA . VAL A 1 270 ? -9.941 -3.425 15.384 1.00 94.75 270 VAL A CA 1
ATOM 2187 C C . VAL A 1 270 ? -10.643 -2.907 16.634 1.00 94.75 270 VAL A C 1
ATOM 2189 O O . VAL A 1 270 ? -11.452 -1.988 16.550 1.00 94.75 270 VAL A O 1
ATOM 2192 N N . ASN A 1 271 ? -10.338 -3.502 17.786 1.00 95.06 271 ASN A N 1
ATOM 2193 C CA . ASN A 1 271 ? -10.884 -3.093 19.079 1.00 95.06 271 ASN A CA 1
ATOM 2194 C C . ASN A 1 271 ? -9.817 -2.375 19.896 1.00 95.06 271 ASN A C 1
ATOM 2196 O O . ASN A 1 271 ? -8.708 -2.893 20.024 1.00 95.06 271 ASN A O 1
ATOM 2200 N N . PHE A 1 272 ? -10.193 -1.257 20.500 1.00 93.81 272 PHE A N 1
ATOM 2201 C CA . PHE A 1 272 ? -9.405 -0.433 21.405 1.00 93.81 272 PHE A CA 1
ATOM 2202 C C . PHE A 1 272 ? -10.019 -0.491 22.807 1.00 93.81 272 PHE A C 1
ATOM 2204 O O . PHE A 1 272 ? -11.229 -0.337 22.955 1.00 93.81 272 PHE A O 1
ATOM 2211 N N . ASN A 1 273 ? -9.189 -0.698 23.828 1.00 91.81 273 ASN A N 1
ATOM 2212 C CA . ASN A 1 273 ? -9.609 -0.762 25.232 1.00 91.81 273 ASN A CA 1
ATOM 2213 C C . ASN A 1 273 ? -8.786 0.225 26.080 1.00 91.81 273 ASN A C 1
ATOM 2215 O O . ASN A 1 273 ? -7.728 -0.099 26.613 1.00 91.81 273 ASN A O 1
ATOM 2219 N N . GLN A 1 274 ? -9.227 1.470 26.167 1.00 86.31 274 GLN A N 1
ATOM 2220 C CA . GLN A 1 274 ? -8.514 2.565 26.824 1.00 86.31 274 GLN A CA 1
ATOM 2221 C C . GLN A 1 274 ? -7.098 2.732 26.263 1.00 86.31 274 GLN A C 1
ATOM 2223 O O . GLN A 1 274 ? -6.124 2.934 26.994 1.00 86.31 274 GLN A O 1
ATOM 2228 N N . PHE A 1 275 ? -6.965 2.597 24.946 1.00 89.75 275 PHE A N 1
ATOM 2229 C CA . PHE A 1 275 ? -5.678 2.698 24.281 1.00 89.75 275 PHE A CA 1
ATOM 2230 C C . PHE A 1 275 ? -5.183 4.143 24.315 1.00 89.75 275 PHE A C 1
ATOM 2232 O O . PHE A 1 275 ? -5.832 5.041 23.787 1.00 89.75 275 PHE A O 1
ATOM 2239 N N . LYS A 1 276 ? -4.018 4.359 24.922 1.00 88.12 276 LYS A N 1
ATOM 2240 C CA . LYS A 1 276 ? -3.413 5.680 25.077 1.00 88.12 276 LYS A CA 1
ATOM 2241 C C . LYS A 1 276 ? -2.484 6.016 23.906 1.00 88.12 276 LYS A C 1
ATOM 2243 O O . LYS A 1 276 ? -1.559 5.260 23.608 1.00 88.12 276 LYS A O 1
ATOM 2248 N N . MET A 1 277 ? -2.672 7.196 23.329 1.00 86.00 277 MET A N 1
ATOM 2249 C CA . MET A 1 277 ? -1.764 7.856 22.393 1.00 86.00 277 MET A CA 1
ATOM 2250 C C . MET A 1 277 ? -1.211 9.131 23.022 1.00 86.00 277 MET A C 1
ATOM 2252 O O . MET A 1 277 ? -1.935 9.856 23.705 1.00 86.00 277 MET A O 1
ATOM 2256 N N . SER A 1 278 ? 0.059 9.421 22.758 1.00 82.56 278 SER A N 1
ATOM 2257 C CA . SER A 1 278 ? 0.767 10.568 23.326 1.00 82.56 278 SER A CA 1
ATOM 2258 C C . SER A 1 278 ? 1.465 11.338 22.215 1.00 82.56 278 SER A C 1
ATOM 2260 O O . SER A 1 278 ? 1.988 10.733 21.285 1.00 82.56 278 SER A O 1
ATOM 2262 N N . ASN A 1 279 ? 1.492 12.664 22.320 1.00 79.12 279 ASN A N 1
ATOM 2263 C CA . ASN A 1 279 ? 2.215 13.530 21.396 1.00 79.12 279 ASN A CA 1
ATOM 2264 C C . ASN A 1 279 ? 2.911 14.642 22.186 1.00 79.12 279 ASN A C 1
ATOM 2266 O O . ASN A 1 279 ? 2.323 15.210 23.109 1.00 79.12 279 ASN A O 1
ATOM 2270 N N . ASP A 1 280 ? 4.168 14.931 21.857 1.00 79.00 280 ASP A N 1
ATOM 2271 C CA . ASP A 1 280 ? 4.984 15.868 22.625 1.00 79.00 280 ASP A CA 1
ATOM 2272 C C . ASP A 1 280 ? 4.372 17.280 22.556 1.00 79.00 280 ASP A C 1
ATOM 2274 O O . ASP A 1 280 ? 4.122 17.824 21.481 1.00 79.00 280 ASP A O 1
ATOM 2278 N N . GLY A 1 281 ? 4.115 17.881 23.722 1.00 76.69 281 GLY A N 1
ATOM 2279 C CA . GLY A 1 281 ? 3.488 19.204 23.824 1.00 76.69 281 GLY A CA 1
ATOM 2280 C C . GLY A 1 281 ? 1.957 19.216 23.728 1.00 76.69 281 GLY A C 1
ATOM 2281 O O . GLY A 1 281 ? 1.376 20.300 23.709 1.00 76.69 281 GLY A O 1
ATOM 2282 N N . TYR A 1 282 ? 1.302 18.050 23.709 1.00 79.56 282 TYR A N 1
ATOM 2283 C CA . TYR A 1 282 ? -0.157 17.909 23.657 1.00 79.56 282 TYR A CA 1
ATOM 2284 C C . TYR A 1 282 ? -0.678 16.976 24.761 1.00 79.56 282 TYR A C 1
ATOM 2286 O O . TYR A 1 282 ? 0.061 16.100 25.217 1.00 79.56 282 TYR A O 1
ATOM 2294 N N . PRO A 1 283 ? -1.948 17.124 25.188 1.00 83.25 283 PRO A N 1
ATOM 2295 C CA . PRO A 1 283 ? -2.575 16.159 26.083 1.00 83.25 283 PRO A CA 1
ATOM 2296 C C . PRO A 1 283 ? -2.671 14.772 25.431 1.00 83.25 283 PRO A C 1
ATOM 2298 O O . PRO A 1 283 ? -2.729 14.640 24.200 1.00 83.25 283 PRO A O 1
ATOM 2301 N N . ASP A 1 284 ? -2.709 13.732 26.267 1.00 86.44 284 ASP A N 1
ATOM 2302 C CA . ASP A 1 284 ? -2.883 12.361 25.788 1.00 86.44 284 ASP A CA 1
ATOM 2303 C C . ASP A 1 284 ? -4.294 12.168 25.224 1.00 86.44 284 ASP A C 1
ATOM 2305 O O . ASP A 1 284 ? -5.257 12.786 25.683 1.00 86.44 284 ASP A O 1
ATOM 2309 N N . ILE A 1 285 ? -4.434 11.238 24.283 1.00 87.38 285 ILE A N 1
ATOM 2310 C CA . ILE A 1 285 ? -5.732 10.763 23.803 1.00 87.38 285 ILE A CA 1
ATOM 2311 C C . ILE A 1 285 ? -5.906 9.309 24.211 1.00 87.38 285 ILE A C 1
ATOM 2313 O O . ILE A 1 285 ? -5.013 8.490 24.018 1.00 87.38 285 ILE A O 1
ATOM 2317 N N . TYR A 1 286 ? -7.084 8.975 24.717 1.00 89.31 286 TYR A N 1
ATOM 2318 C CA . TYR A 1 286 ? -7.514 7.611 24.978 1.00 89.31 286 TYR A CA 1
ATOM 2319 C C . TYR A 1 286 ? -8.569 7.219 23.952 1.00 89.31 286 TYR A C 1
ATOM 2321 O O . TYR A 1 286 ? -9.546 7.942 23.788 1.00 89.31 286 TYR A O 1
ATOM 2329 N N . LEU A 1 287 ? -8.370 6.092 23.277 1.00 91.38 287 LEU A N 1
ATOM 2330 C CA . LEU A 1 287 ? -9.299 5.502 22.320 1.00 91.38 287 LEU A CA 1
ATOM 2331 C C . LEU A 1 287 ? -9.985 4.282 22.941 1.00 91.38 287 LEU A C 1
ATOM 2333 O O . LEU A 1 287 ? -9.322 3.430 23.536 1.00 91.38 287 LEU A O 1
ATOM 2337 N N . GLU A 1 288 ? -11.298 4.180 22.763 1.00 93.56 288 GLU A N 1
ATOM 2338 C CA . GLU A 1 288 ? -12.126 3.086 23.279 1.00 93.56 288 GLU A CA 1
ATOM 2339 C C . GLU A 1 288 ? -13.189 2.710 22.242 1.00 93.56 288 GLU A C 1
ATOM 2341 O O . GLU A 1 288 ? -13.791 3.579 21.606 1.00 93.56 288 GLU A O 1
ATOM 2346 N N . GLY A 1 289 ? -13.437 1.413 22.083 1.00 94.88 289 GLY A N 1
ATOM 2347 C CA . GLY A 1 289 ? -14.465 0.882 21.193 1.00 94.88 289 GLY A CA 1
ATOM 2348 C C . GLY A 1 289 ? -13.891 0.134 19.995 1.00 94.88 289 GLY A C 1
ATOM 2349 O O . GLY A 1 289 ? -12.779 -0.391 20.038 1.00 94.88 289 GLY A O 1
ATOM 2350 N N . THR A 1 290 ? -14.662 0.053 18.920 1.00 94.88 290 THR A N 1
ATOM 2351 C CA . THR A 1 290 ? -14.361 -0.794 17.763 1.00 94.88 290 THR A CA 1
ATOM 2352 C C . THR A 1 290 ? -14.486 -0.001 16.478 1.00 94.88 290 THR A C 1
ATOM 2354 O O . THR A 1 290 ? -15.389 0.819 16.339 1.00 94.88 290 THR A O 1
ATOM 2357 N N . VAL A 1 291 ? -13.619 -0.314 15.520 1.00 94.12 291 VAL A N 1
ATOM 2358 C CA . VAL A 1 291 ? -13.729 0.096 14.115 1.00 94.12 291 VAL A CA 1
ATOM 2359 C C . VAL A 1 291 ? -13.729 -1.127 13.212 1.00 94.12 291 VAL A C 1
ATOM 2361 O O . VAL A 1 291 ? -13.185 -2.178 13.568 1.00 94.12 291 VAL A O 1
ATOM 2364 N N . GLY A 1 292 ? -14.328 -0.993 12.038 1.00 92.06 292 GLY A N 1
ATOM 2365 C CA . GLY A 1 292 ? -14.460 -2.073 11.069 1.00 92.06 292 GLY A CA 1
ATOM 2366 C C . GLY A 1 292 ? -14.986 -1.578 9.719 1.00 92.06 292 GLY A C 1
ATOM 2367 O O . GLY A 1 292 ? -15.144 -0.372 9.543 1.00 92.06 292 GLY A O 1
ATOM 2368 N N . PRO A 1 293 ? -15.208 -2.485 8.757 1.00 87.50 293 PRO A N 1
ATOM 2369 C CA . PRO A 1 293 ? -15.639 -2.146 7.396 1.00 87.50 293 PRO A CA 1
ATOM 2370 C C . PRO A 1 293 ? -17.085 -1.636 7.253 1.00 87.50 293 PRO A C 1
ATOM 2372 O O . PRO A 1 293 ? -17.874 -1.636 8.220 1.00 87.50 293 PRO A O 1
#

Sequence (293 aa):
MTACEENNSTNGNENQIKRENSVNSLLQISDENSQLKSLKRKITSIDDTQPVYLYSQNFDFEQESYKKSYELIYQFKVESNYSLSISFEESKNQPSKMQLWIDNNNPDLALVFSCGDQQVPICDNISMKIDHKTGSSKIIFNQSKIYDYDKKYLTLSGSISGHLQQNPTVVNIPTSGSYNMIYRISDNNQDIPMTQPNFRFYSFTNHNINRFITSKSIFENFLYIKTINSIVNEVWYAIPIGLGLPLSIWERKSNTNIGNISFNPINLTVNFNQFKMSNDGYPDIYLEGTVGP

Foldseek 3Di:
DDDDDDDDDDPPPDPPPQWKKKKADQKWKDFPPDDIDGPGDIDMDSDLPDHQWKWKWKWQDDDQGTATKIKIWHWDDDQWTWIWIFIGHPVDQFTQKIWIWTHNVDPVPIWIWMAHDPDPDHFPQKGKDADLFFRKIKIAFDQTWTATPVRGIMGMGGMMIMGIPDTADDDDADGDDDWWKWKDFQVGPDTHTAPFLEFSMWMDIRHFKIWTWRDPDLQGFIWIWITGNQATQWIWTFHHPPPVDPGDIFIDDRPDRQPAWGADSVQRKIAGDQGWTDDPPGTIMGMGIMGGD

Organism: Acinetobacter venetianus (strain ATCC 31012 / DSM 23050 / BCRC 14357 / CCUG 45561 / CIP 110063 / KCTC 2702 / LMG 19082 / RAG-1) (NCBI:txid1191460)

pLDDT: mean 83.48, std 16.32, range [27.47, 98.38]